Protein AF-0000000083550129 (afdb_homodimer)

Secondary structure (DSSP, 8-state):
-TTEEEEEEEEPPPB--TTB--SSS--PBPP--HHHHHHHHHHH-S-EEEE-SSHHHHHHHHHHSTT--PEE-GGGPPP--GGGTT-BGGGS----S--HHHHHH---TTS--HHHHHHHHHHHHHTPPSEEEEEEE-HHHHHHHHHHHHT-HHHHTTB---TT-EEEEEEETTEEEEEEEEE---/-TTEEEEEEEEPPPB--TTB--SSS--PBPP--HHHHHHHHHHH-S-EEEE-SSHHHHHHHHHHSTT--PEE-GGGPPP--GGGTT-BGGGS----S--HHHHHH---TTS--HHHHHHHHHHHHHTPPSEEEEEEE-HHHHHHHHHHHHT-HHHHTTB---TT-EEEEEEETTEEEEEEEEE---

Nearest PDB structures (foldseek):
  2enu-assembly2_B  TM=8.218E-01  e=4.827E-14  Thermus thermophilus HB8
  2p78-assembly2_B  TM=8.272E-01  e=8.662E-14  Thermus thermophilus HB8
  2enw-assembly2_B  TM=8.216E-01  e=8.662E-14  Thermus thermophilus HB8
  2p9z-assembly2_B  TM=8.255E-01  e=1.770E-13  Thermus thermophilus HB8
  2eoa-assembly1_B  TM=8.217E-01  e=4.689E-13  Thermus thermophilus

Organism: NCBI:txid2306993

Sequence (372 aa):
MRDETRIWLIRHAPARHDGCLAGRRDVDAEPFGAPAARALRAAVGEARIWSSPARRCVQTAQAIWPGAEPVSDPRLWEQDFGAWEGLAFADLPDLGPLSTADLAAHAPQGGESFAAMCARVAVSLDDLSPGAHCLVVHAGTVRAALAAATGSVPGALAFQIAPLSLTRLTRTGAGWSIGFVNRSFAMRDETRIWLIRHAPARHDGCLAGRRDVDAEPFGAPAARALRAAVGEARIWSSPARRCVQTAQAIWPGAEPVSDPRLWEQDFGAWEGLAFADLPDLGPLSTADLAAHAPQGGES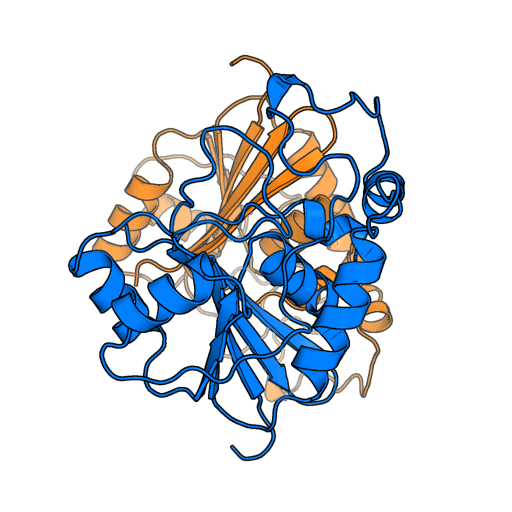FAAMCARVAVSLDDLSPGAHCLVVHAGTVRAALAAATGSVPGALAFQIAPLSLTRLTRTGAGWSIGFVNRSFA

pLDDT: mean 95.56, std 6.63, range [42.56, 98.94]

Foldseek 3Di:
DFAKEKEKEAEFADWPLVQADAQPPQTAHDDDDLQLLQVLCVVQDDAQEAEAPRRRLQVRVCSSPPPDDHHYDPLQGGWFQAPRGSPHPVPDDDPDDDDLVRQQQDHHVVTGGLVVSLVSLVVVVVPDGHDYYYYHGHLSSLLSVVCQQVVHSSVSVVDDADHSFMWMWMDDPRHIDTDDGRHGPD/DFAKEKEKEAEFADWPLVQADAQPPQTAHDDDDLQLLQVLCVVQDDAQEAEEPRRRLQVRVCSSPPPDDHHYDPLQGGWFQAPRGSPHPVPDDDPDDDDLVRQQQDHHVRTGGLVVSLVSLVVVVVPDGHDYYYYHGHLSSLLSVVCQQVVHSSVSVVDDADHSFMWMWMDDPRHIDTDDGRHGPD

Radius of gyration: 21.06 Å; Cα contacts (8 Å, |Δi|>4): 866; chains: 2; bounding box: 51×59×51 Å

InterPro domains:
  IPR013078 Histidine phosphatase superfamily, clade-1 [PF00300] (7-182)
  IPR013078 Histidine phosphatase superfamily, clade-1 [SM00855] (6-145)
  IPR013078 Histidine phosphatase superfamily, clade-1 [cd07067] (6-170)
  IPR029033 Histidine phosphatase superfamily [G3DSA:3.40.50.1240] (6-168)
  IPR029033 Histidine phosphatase superfamily [SSF53254] (6-170)
  IPR050275 Phosphoglycerate Mutase/Phosphatase [PTHR48100] (5-160)

Solvent-accessible surface area (backbone atoms only — not comparable to full-atom values): 18705 Å² total; per-residue (Å²): 131,85,71,36,30,36,37,38,36,28,23,23,38,55,60,61,45,85,67,24,41,61,40,68,61,75,39,48,38,46,88,75,59,66,67,48,24,52,49,52,40,63,72,66,57,83,50,52,48,33,19,15,67,42,47,18,16,44,52,37,46,33,65,43,36,71,88,56,78,57,48,69,37,78,53,37,44,39,52,38,39,34,72,50,49,65,34,40,64,89,68,52,81,82,82,64,95,57,55,52,59,54,52,24,63,44,50,45,63,87,33,44,17,53,50,54,42,27,53,45,33,47,52,54,61,67,66,56,63,61,40,48,34,32,36,23,27,31,53,59,40,52,29,27,53,46,12,65,36,31,72,27,65,39,23,24,72,25,53,48,60,50,62,57,11,39,28,34,39,37,30,58,83,94,44,38,33,37,54,31,35,36,44,67,77,119,128,85,70,35,28,36,39,38,37,28,21,24,38,55,61,61,46,86,68,23,41,60,40,68,62,76,40,47,39,45,89,76,59,65,67,48,25,53,50,51,42,62,70,67,57,84,49,51,47,32,19,15,66,43,47,17,16,44,51,37,45,33,65,43,37,71,88,56,77,58,47,68,38,79,54,38,46,39,51,39,38,34,72,50,50,65,35,39,64,89,67,52,81,80,82,66,93,56,53,52,58,54,52,25,62,44,48,43,63,88,34,42,18,54,49,54,42,28,53,44,34,48,52,55,61,68,67,56,63,61,40,47,34,31,36,23,28,31,54,60,40,51,28,26,53,46,12,66,34,31,72,27,64,38,22,23,71,25,53,49,59,50,63,58,10,40,26,32,37,37,28,58,81,94,45,38,32,35,53,30,35,36,46,68,77,121

Structure (mmCIF, N/CA/C/O backbone):
data_AF-0000000083550129-model_v1
#
loop_
_entity.id
_entity.type
_entity.pdbx_description
1 polymer 'Histidine phosphatase family protein'
#
loop_
_atom_site.group_PDB
_atom_site.id
_atom_site.type_symbol
_atom_site.label_atom_id
_atom_site.label_alt_id
_atom_site.label_comp_id
_atom_site.label_asym_id
_atom_site.label_entity_id
_atom_site.label_seq_id
_atom_site.pdbx_PDB_ins_code
_atom_site.Cartn_x
_atom_site.Cartn_y
_atom_site.Cartn_z
_atom_site.occupancy
_atom_site.B_iso_or_equiv
_atom_site.auth_seq_id
_atom_site.auth_comp_id
_atom_site.auth_asym_id
_atom_site.auth_atom_id
_atom_site.pdbx_PDB_model_num
ATOM 1 N N . MET A 1 1 ? -25.297 -4.711 2.822 1 42.84 1 MET A N 1
ATOM 2 C CA . MET A 1 1 ? -24.359 -3.752 2.227 1 42.84 1 MET A CA 1
ATOM 3 C C . MET A 1 1 ? -23.922 -4.219 0.845 1 42.84 1 MET A C 1
ATOM 5 O O . MET A 1 1 ? -22.875 -4.855 0.71 1 42.84 1 MET A O 1
ATOM 9 N N . ARG A 1 2 ? -24.828 -4.652 -0.098 1 56.03 2 ARG A N 1
ATOM 10 C CA . ARG A 1 2 ? -25.141 -5.676 -1.092 1 56.03 2 ARG A CA 1
ATOM 11 C C . ARG A 1 2 ? -24.188 -5.586 -2.283 1 56.03 2 ARG A C 1
ATOM 13 O O . ARG A 1 2 ? -23.922 -6.59 -2.947 1 56.03 2 ARG A O 1
ATOM 20 N N . ASP A 1 3 ? -23.359 -4.469 -2.656 1 84.44 3 ASP A N 1
ATOM 21 C CA . ASP A 1 3 ? -22.719 -4.273 -3.949 1 84.44 3 ASP A CA 1
ATOM 22 C C . ASP A 1 3 ? -21.203 -4.117 -3.787 1 84.44 3 ASP A C 1
ATOM 24 O O . ASP A 1 3 ? -20.5 -3.803 -4.75 1 84.44 3 ASP A O 1
ATOM 28 N N . GLU A 1 4 ? -20.625 -4.574 -2.578 1 94.94 4 GLU A N 1
ATOM 29 C CA . GLU A 1 4 ? -19.203 -4.402 -2.293 1 94.94 4 GLU A CA 1
ATOM 30 C C . GLU A 1 4 ? -18.438 -5.711 -2.48 1 94.94 4 GLU A C 1
ATOM 32 O O . GLU A 1 4 ? -18.953 -6.785 -2.145 1 94.94 4 GLU A O 1
ATOM 37 N N . THR A 1 5 ? -17.312 -5.637 -3.08 1 97.81 5 THR A N 1
ATOM 38 C CA . THR A 1 5 ? -16.391 -6.754 -3.178 1 97.81 5 THR A CA 1
ATOM 39 C C . THR A 1 5 ? -15.125 -6.484 -2.363 1 97.81 5 THR A C 1
ATOM 41 O O . THR A 1 5 ? -14.406 -5.516 -2.625 1 97.81 5 THR A O 1
ATOM 44 N N . ARG A 1 6 ? -14.906 -7.246 -1.326 1 98.31 6 ARG A N 1
ATOM 45 C CA . ARG A 1 6 ? -13.688 -7.156 -0.526 1 98.31 6 ARG A CA 1
ATOM 46 C C . ARG A 1 6 ? -12.758 -8.328 -0.824 1 98.31 6 ARG A C 1
ATOM 48 O O . ARG A 1 6 ? -13.172 -9.484 -0.797 1 98.31 6 ARG A O 1
ATOM 55 N N . ILE A 1 7 ? -11.508 -8 -1.095 1 98.81 7 ILE A N 1
ATOM 56 C CA . ILE A 1 7 ? -10.594 -9.094 -1.379 1 98.81 7 ILE A CA 1
ATOM 57 C C . ILE A 1 7 ? -9.359 -8.984 -0.479 1 98.81 7 ILE A C 1
ATOM 59 O O . ILE A 1 7 ? -8.914 -7.879 -0.167 1 98.81 7 ILE A O 1
ATOM 63 N N . TRP A 1 8 ? -8.906 -10.117 0.006 1 98.88 8 TRP A N 1
ATOM 64 C CA . TRP A 1 8 ? -7.586 -10.297 0.598 1 98.88 8 TRP A CA 1
ATOM 65 C C . TRP A 1 8 ? -6.668 -11.07 -0.345 1 98.88 8 TRP A C 1
ATOM 67 O O . TRP A 1 8 ? -7.094 -12.039 -0.979 1 98.88 8 TRP A O 1
ATOM 77 N N . LEU A 1 9 ? -5.516 -10.57 -0.517 1 98.94 9 LEU A N 1
ATOM 78 C CA . LEU A 1 9 ? -4.496 -11.258 -1.297 1 98.94 9 LEU A CA 1
ATOM 79 C C . LEU A 1 9 ? -3.34 -11.703 -0.407 1 98.94 9 LEU A C 1
ATOM 81 O O . LEU A 1 9 ? -2.748 -10.891 0.305 1 98.94 9 LEU A O 1
ATOM 85 N N . ILE A 1 10 ? -3.059 -12.977 -0.408 1 98.88 10 ILE A N 1
ATOM 86 C CA . ILE A 1 10 ? -1.928 -13.562 0.304 1 98.88 10 ILE A CA 1
ATOM 87 C C . ILE A 1 10 ? -0.877 -14.039 -0.697 1 98.88 10 ILE A C 1
ATOM 89 O O . ILE A 1 10 ? -1.169 -14.859 -1.566 1 98.88 10 ILE A O 1
ATOM 93 N N . ARG A 1 11 ? 0.298 -13.477 -0.604 1 98.94 11 ARG A N 1
ATOM 94 C CA . ARG A 1 11 ? 1.354 -14.148 -1.354 1 98.94 11 ARG A CA 1
ATOM 95 C C . ARG A 1 11 ? 1.657 -15.523 -0.761 1 98.94 11 ARG A C 1
ATOM 97 O O . ARG A 1 11 ? 1.719 -15.672 0.461 1 98.94 11 ARG A O 1
ATOM 104 N N . HIS A 1 12 ? 1.906 -16.391 -1.571 1 98.62 12 HIS A N 1
ATOM 105 C CA . HIS A 1 12 ? 2.197 -17.75 -1.131 1 98.62 12 HIS A CA 1
ATOM 106 C C . HIS A 1 12 ? 3.41 -17.797 -0.206 1 98.62 12 HIS A C 1
ATOM 108 O O . HIS A 1 12 ? 4.184 -16.828 -0.156 1 98.62 12 HIS A O 1
ATOM 114 N N . ALA A 1 13 ? 3.564 -18.922 0.487 1 98.38 13 ALA A N 1
ATOM 115 C CA . ALA A 1 13 ? 4.738 -19.188 1.317 1 98.38 13 ALA A CA 1
ATOM 116 C C . ALA A 1 13 ? 6.004 -19.25 0.472 1 98.38 13 ALA A C 1
ATOM 118 O O . ALA A 1 13 ? 5.938 -19.375 -0.753 1 98.38 13 ALA A O 1
ATOM 119 N N . PRO A 1 14 ? 7.176 -19.141 1.174 1 97.62 14 PRO A N 1
ATOM 120 C CA . PRO A 1 14 ? 8.406 -19.312 0.402 1 97.62 14 PRO A CA 1
ATOM 121 C C . PRO A 1 14 ? 8.391 -20.578 -0.452 1 97.62 14 PRO A C 1
ATOM 123 O O . PRO A 1 14 ? 7.898 -21.625 -0.011 1 97.62 14 PRO A O 1
ATOM 126 N N . ALA A 1 15 ? 8.859 -20.422 -1.631 1 97.19 15 ALA A N 1
ATOM 127 C CA . ALA A 1 15 ? 8.82 -21.531 -2.59 1 97.19 15 ALA A CA 1
ATOM 128 C C . ALA A 1 15 ? 10.148 -22.281 -2.605 1 97.19 15 ALA A C 1
ATOM 130 O O . ALA A 1 15 ? 11.211 -21.688 -2.377 1 97.19 15 ALA A O 1
ATOM 131 N N . ARG A 1 16 ? 10.094 -23.562 -2.887 1 96.38 16 ARG A N 1
ATOM 132 C CA . ARG A 1 16 ? 11.297 -24.375 -3.07 1 96.38 16 ARG A CA 1
ATOM 133 C C . ARG A 1 16 ? 11.844 -24.219 -4.488 1 96.38 16 ARG A C 1
ATOM 135 O O . ARG A 1 16 ? 11.891 -25.188 -5.242 1 96.38 16 ARG A O 1
ATOM 142 N N . HIS A 1 17 ? 12.344 -23.031 -4.789 1 93.31 17 HIS A N 1
ATOM 143 C CA . HIS A 1 17 ? 12.773 -22.75 -6.156 1 93.31 17 HIS A CA 1
ATOM 144 C C . HIS A 1 17 ? 14.281 -22.938 -6.312 1 93.31 17 HIS A C 1
ATOM 146 O O . HIS A 1 17 ? 14.812 -22.781 -7.414 1 93.31 17 HIS A O 1
ATOM 152 N N . ASP A 1 18 ? 14.984 -23.312 -5.254 1 92.25 18 ASP A N 1
ATOM 153 C CA . ASP A 1 18 ? 16.406 -23.656 -5.277 1 92.25 18 ASP A CA 1
ATOM 154 C C . ASP A 1 18 ? 17.234 -22.516 -5.863 1 92.25 18 ASP A C 1
ATOM 156 O O . ASP A 1 18 ? 18.109 -22.734 -6.695 1 92.25 18 ASP A O 1
ATOM 160 N N . GLY A 1 19 ? 16.812 -21.266 -5.574 1 92.31 19 GLY A N 1
ATOM 161 C CA . GLY A 1 19 ? 17.578 -20.094 -5.992 1 92.31 19 GLY A CA 1
ATOM 162 C C . GLY A 1 19 ? 17.328 -19.703 -7.441 1 92.31 19 GLY A C 1
ATOM 163 O O . GLY A 1 19 ? 18.062 -18.891 -8.008 1 92.31 19 GLY A O 1
ATOM 164 N N . CYS A 1 20 ? 16.312 -20.266 -8.016 1 94.62 20 CYS A N 1
ATOM 165 C CA . CYS A 1 20 ? 16 -20.016 -9.422 1 94.62 20 CYS A CA 1
ATOM 166 C C . CYS A 1 20 ? 14.68 -19.266 -9.562 1 94.62 20 CYS A C 1
ATOM 168 O O . CYS A 1 20 ? 13.797 -19.391 -8.719 1 94.62 20 CYS A O 1
ATOM 170 N N . LEU A 1 21 ? 14.633 -18.5 -10.641 1 94.69 21 LEU A N 1
ATOM 171 C CA . LEU A 1 21 ? 13.383 -17.812 -10.945 1 94.69 21 LEU A CA 1
ATOM 172 C C . LEU A 1 21 ? 12.266 -18.797 -11.25 1 94.69 21 LEU A C 1
ATOM 174 O O . LEU A 1 21 ? 12.469 -19.75 -12.016 1 94.69 21 LEU A O 1
ATOM 178 N N . ALA A 1 22 ? 11.172 -18.609 -10.57 1 94.62 22 ALA A N 1
ATOM 179 C CA . ALA A 1 22 ? 10.023 -19.484 -10.781 1 94.62 22 ALA A CA 1
ATOM 180 C C . ALA A 1 22 ? 8.734 -18.688 -10.93 1 94.62 22 ALA A C 1
ATOM 182 O O . ALA A 1 22 ? 8.117 -18.297 -9.93 1 94.62 22 ALA A O 1
ATOM 183 N N . GLY A 1 23 ? 8.359 -18.391 -12.117 1 95.62 23 GLY A N 1
ATOM 184 C CA . GLY A 1 23 ? 7.047 -17.844 -12.422 1 95.62 23 GLY A CA 1
ATOM 185 C C . GLY A 1 23 ? 6.016 -18.922 -12.719 1 95.62 23 GLY A C 1
ATOM 186 O O . GLY A 1 23 ? 5.168 -19.219 -11.875 1 95.62 23 GLY A O 1
ATOM 187 N N . ARG A 1 24 ? 6.359 -19.719 -13.711 1 95.75 24 ARG A N 1
ATOM 188 C CA . ARG A 1 24 ? 5.434 -20.766 -14.148 1 95.75 24 ARG A CA 1
ATOM 189 C C . ARG A 1 24 ? 5.945 -22.156 -13.75 1 95.75 24 ARG A C 1
ATOM 191 O O . ARG A 1 24 ? 5.188 -23.125 -13.766 1 95.75 24 ARG A O 1
ATOM 198 N N . ARG A 1 25 ? 7.246 -22.219 -13.453 1 95.06 25 ARG A N 1
ATOM 199 C CA . ARG A 1 25 ? 7.727 -23.469 -12.898 1 95.06 25 ARG A CA 1
ATOM 200 C C . ARG A 1 25 ? 6.953 -23.844 -11.633 1 95.06 25 ARG A C 1
ATOM 202 O O . ARG A 1 25 ? 6.895 -23.062 -10.688 1 95.06 25 ARG A O 1
ATOM 209 N N . ASP A 1 26 ? 6.441 -25 -11.648 1 97.12 26 ASP A N 1
ATOM 210 C CA . ASP A 1 26 ? 5.508 -25.391 -10.594 1 97.12 26 ASP A CA 1
ATOM 211 C C . ASP A 1 26 ? 6.238 -26.062 -9.43 1 97.12 26 ASP A C 1
ATOM 213 O O . ASP A 1 26 ? 6.324 -27.281 -9.367 1 97.12 26 ASP A O 1
ATOM 217 N N . VAL A 1 27 ? 6.695 -25.344 -8.508 1 97.5 27 VAL A N 1
ATOM 218 C CA . VAL A 1 27 ? 7.5 -25.812 -7.379 1 97.5 27 VAL A CA 1
ATOM 219 C C . VAL A 1 27 ? 6.652 -25.812 -6.105 1 97.5 27 VAL A C 1
ATOM 221 O O . VAL A 1 27 ? 5.633 -25.125 -6.035 1 97.5 27 VAL A O 1
ATOM 224 N N . ASP A 1 28 ? 7.113 -26.469 -5.098 1 98.06 28 ASP A N 1
ATOM 225 C CA . ASP A 1 28 ? 6.395 -26.594 -3.836 1 98.06 28 ASP A CA 1
ATOM 226 C C . ASP A 1 28 ? 6.625 -25.375 -2.945 1 98.06 28 ASP A C 1
ATOM 228 O O . ASP A 1 28 ? 7.648 -24.703 -3.062 1 98.06 28 ASP A O 1
ATOM 232 N N . ALA A 1 29 ? 5.641 -25.141 -2.1 1 98 29 ALA A N 1
ATOM 233 C CA . ALA A 1 29 ? 5.832 -24.188 -1.01 1 98 29 ALA A CA 1
ATOM 234 C C . ALA A 1 29 ? 6.641 -24.812 0.126 1 98 29 ALA A C 1
ATOM 236 O O . ALA A 1 29 ? 6.531 -26 0.395 1 98 29 ALA A O 1
ATOM 237 N N . GLU A 1 30 ? 7.426 -23.984 0.767 1 97.56 30 GLU A N 1
ATOM 238 C CA . GLU A 1 30 ? 8.023 -24.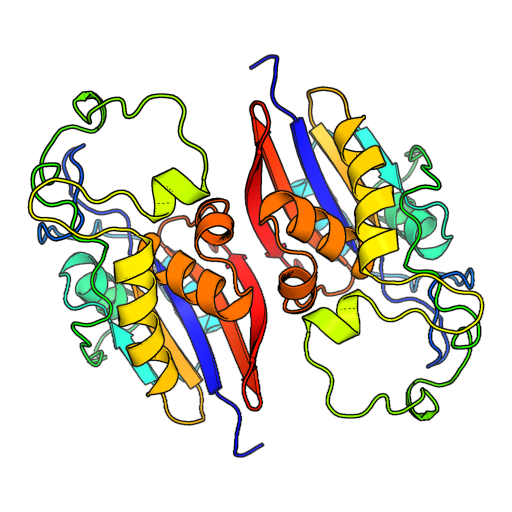391 2.033 1 97.56 30 GLU A CA 1
ATOM 239 C C . GLU A 1 30 ? 6.98 -24.453 3.145 1 97.56 30 GLU A C 1
ATOM 241 O O . GLU A 1 30 ? 6.086 -23.609 3.209 1 97.56 30 GLU A O 1
ATOM 246 N N . PRO A 1 31 ? 7.148 -25.5 3.967 1 95.88 31 PRO A N 1
ATOM 247 C CA . PRO A 1 31 ? 6.25 -25.484 5.125 1 95.88 31 PRO A CA 1
ATOM 248 C C . PRO A 1 31 ? 6.465 -24.266 6.02 1 95.88 31 PRO A C 1
ATOM 250 O O . PRO A 1 31 ? 7.555 -23.688 6.035 1 95.88 31 PRO A O 1
ATOM 253 N N . PHE A 1 32 ? 5.375 -23.859 6.66 1 94.94 32 PHE A N 1
ATOM 254 C CA . PHE A 1 32 ? 5.465 -22.766 7.613 1 94.94 32 PHE A CA 1
ATOM 255 C C . PHE A 1 32 ? 4.617 -23.047 8.852 1 94.94 32 PHE A C 1
ATOM 257 O O . PHE A 1 32 ? 3.807 -23.984 8.852 1 94.94 32 PHE A O 1
ATOM 264 N N . GLY A 1 33 ? 4.871 -22.328 9.867 1 90.06 33 GLY A N 1
ATOM 265 C CA . GLY A 1 33 ? 4.352 -22.641 11.188 1 90.06 33 GLY A CA 1
ATOM 266 C C . GLY A 1 33 ? 2.865 -22.375 11.32 1 90.06 33 GLY A C 1
ATOM 267 O O . GLY A 1 33 ? 2.324 -21.484 10.664 1 90.06 33 GLY A O 1
ATOM 268 N N . ALA A 1 34 ? 2.281 -23.078 12.242 1 93.19 34 ALA A N 1
ATOM 269 C CA . ALA A 1 34 ? 0.854 -22.984 12.539 1 93.19 34 ALA A CA 1
ATOM 270 C C . ALA A 1 34 ? 0.476 -21.578 13 1 93.19 34 ALA A C 1
ATOM 272 O O . ALA A 1 34 ? -0.595 -21.078 12.656 1 93.19 34 ALA A O 1
ATOM 273 N N . PRO A 1 35 ? 1.366 -20.969 13.688 1 94.94 35 PRO A N 1
ATOM 274 C CA . PRO A 1 35 ? 0.991 -19.625 14.141 1 94.94 35 PRO A CA 1
ATOM 275 C C . PRO A 1 35 ? 0.739 -18.656 12.984 1 94.94 35 PRO A C 1
ATOM 277 O O . PRO A 1 35 ? -0.223 -17.891 13.016 1 94.94 35 PRO A O 1
ATOM 280 N N . ALA A 1 36 ? 1.543 -18.703 11.984 1 96.06 36 ALA A N 1
ATOM 281 C CA . ALA A 1 36 ? 1.352 -17.844 10.82 1 96.06 36 ALA A CA 1
ATOM 282 C C . ALA A 1 36 ? 0.042 -18.156 10.109 1 96.06 36 ALA A C 1
ATOM 284 O O . ALA A 1 36 ? -0.704 -17.266 9.727 1 96.06 36 ALA A O 1
ATOM 285 N N . ALA A 1 37 ? -0.229 -19.406 9.984 1 97 37 ALA A N 1
ATOM 286 C CA . ALA A 1 37 ? -1.462 -19.844 9.336 1 97 37 ALA A CA 1
ATOM 287 C C . ALA A 1 37 ? -2.688 -19.359 10.109 1 97 37 ALA A C 1
ATOM 289 O O . ALA A 1 37 ? -3.637 -18.844 9.516 1 97 37 ALA A O 1
ATOM 290 N N . ARG A 1 38 ? -2.658 -19.531 11.391 1 97.06 38 ARG A N 1
ATOM 291 C CA . ARG A 1 38 ? -3.779 -19.125 12.234 1 97.06 38 ARG A CA 1
ATOM 292 C C . ARG A 1 38 ? -3.996 -17.609 12.172 1 97.06 38 ARG A C 1
ATOM 294 O O . ARG A 1 38 ? -5.137 -17.156 12.133 1 97.06 38 ARG A O 1
ATOM 301 N N . ALA A 1 39 ? -2.912 -16.891 12.211 1 97.12 39 ALA A N 1
ATOM 302 C CA . ALA A 1 39 ? -3.002 -15.43 12.156 1 97.12 39 ALA A CA 1
ATOM 303 C C . ALA A 1 39 ? -3.627 -14.961 10.844 1 97.12 39 ALA A C 1
ATOM 305 O O . ALA A 1 39 ? -4.48 -14.07 10.836 1 97.12 39 ALA A O 1
ATOM 306 N N . LEU A 1 40 ? -3.199 -15.539 9.766 1 98 40 LEU A N 1
ATOM 307 C CA . LEU A 1 40 ? -3.734 -15.18 8.453 1 98 40 LEU A CA 1
ATOM 308 C C . LEU A 1 40 ? -5.215 -15.531 8.359 1 98 40 LEU A C 1
ATOM 310 O O . LEU A 1 40 ? -6.016 -14.727 7.875 1 98 40 LEU A O 1
ATOM 314 N N . ARG A 1 41 ? -5.531 -16.672 8.766 1 97.12 41 ARG A N 1
ATOM 315 C CA . ARG A 1 41 ? -6.926 -17.109 8.75 1 97.12 41 ARG A CA 1
ATOM 316 C C . ARG A 1 41 ? -7.801 -16.156 9.555 1 97.12 41 ARG A C 1
ATOM 318 O O . ARG A 1 41 ? -8.891 -15.773 9.117 1 97.12 41 ARG A O 1
ATOM 325 N N . ALA A 1 42 ? -7.336 -15.805 10.719 1 97.19 42 ALA A N 1
ATOM 326 C CA . ALA A 1 42 ? -8.086 -14.914 11.602 1 97.19 42 ALA A CA 1
ATOM 327 C C . ALA A 1 42 ? -8.242 -13.531 10.969 1 97.19 42 ALA A C 1
ATOM 329 O O . ALA A 1 42 ? -9.289 -12.891 11.109 1 97.19 42 ALA A O 1
ATOM 330 N N . ALA A 1 43 ? -7.242 -13.094 10.32 1 97.25 43 ALA A N 1
ATOM 331 C CA . ALA A 1 43 ? -7.258 -11.766 9.711 1 97.25 43 ALA A CA 1
ATOM 332 C C . ALA A 1 43 ? -8.25 -11.703 8.555 1 97.25 43 ALA A C 1
ATOM 334 O O . ALA A 1 43 ? -8.867 -10.664 8.312 1 97.25 43 ALA A O 1
ATOM 335 N N . VAL A 1 44 ? -8.406 -12.703 7.82 1 97.5 44 VAL A N 1
ATOM 336 C CA . VAL A 1 44 ? -9.266 -12.75 6.645 1 97.5 44 VAL A CA 1
ATOM 337 C C . VAL A 1 44 ? -10.711 -13 7.07 1 97.5 44 VAL A C 1
ATOM 339 O O . VAL A 1 44 ? -11.641 -12.383 6.535 1 97.5 44 VAL A O 1
ATOM 342 N N . GLY A 1 45 ? -10.922 -13.875 8.055 1 95.5 45 GLY A N 1
ATOM 343 C CA . GLY A 1 45 ? -12.266 -14.266 8.453 1 95.5 45 GLY A CA 1
ATOM 344 C C . GLY A 1 45 ? -12.961 -15.148 7.438 1 95.5 45 GLY A C 1
ATOM 345 O O . GLY A 1 45 ? -12.336 -16.031 6.844 1 95.5 45 GLY A O 1
ATOM 346 N N . GLU A 1 46 ? -14.32 -15.055 7.215 1 95.44 46 GLU A N 1
ATOM 347 C CA . GLU A 1 46 ? -15.078 -15.859 6.262 1 95.44 46 GLU A CA 1
ATOM 348 C C . GLU A 1 46 ? -15.008 -15.266 4.859 1 95.44 46 GLU A C 1
ATOM 350 O O . GLU A 1 46 ? -15.477 -14.148 4.625 1 95.44 46 GLU A O 1
ATOM 355 N N . ALA A 1 47 ? -14.422 -16.016 3.951 1 97.69 47 ALA A N 1
ATOM 356 C CA . ALA A 1 47 ? -14.281 -15.586 2.562 1 97.69 47 ALA A CA 1
ATOM 357 C C . ALA A 1 47 ? -14.234 -16.781 1.62 1 97.69 47 ALA A C 1
ATOM 359 O O . ALA A 1 47 ? -13.883 -17.891 2.031 1 97.69 47 ALA A O 1
ATOM 360 N N . ARG A 1 48 ? -14.742 -16.562 0.421 1 97.75 48 ARG A N 1
ATOM 361 C CA . ARG A 1 48 ? -14.477 -17.562 -0.609 1 97.75 48 ARG A CA 1
ATOM 362 C C . ARG A 1 48 ? -12.992 -17.609 -0.955 1 97.75 48 ARG A C 1
ATOM 364 O O . ARG A 1 48 ? -12.375 -16.578 -1.223 1 97.75 48 ARG A O 1
ATOM 371 N N . ILE A 1 49 ? -12.438 -18.781 -0.937 1 98.56 49 ILE A N 1
ATOM 372 C CA . ILE A 1 49 ? -10.992 -18.922 -1.1 1 98.56 49 ILE A CA 1
ATOM 373 C C . ILE A 1 49 ? -10.672 -19.266 -2.551 1 98.56 49 ILE A C 1
ATOM 375 O O . ILE A 1 49 ? -11.203 -20.25 -3.098 1 98.56 49 ILE A O 1
ATOM 379 N N . TRP A 1 50 ? -9.828 -18.422 -3.154 1 98.81 50 TRP A N 1
ATOM 380 C CA . TRP A 1 50 ? -9.273 -18.625 -4.488 1 98.81 50 TRP A CA 1
ATOM 381 C C . TRP A 1 50 ? -7.777 -18.891 -4.422 1 98.81 50 TRP A C 1
ATOM 383 O O . TRP A 1 50 ? -7.117 -18.547 -3.439 1 98.81 50 TRP A O 1
ATOM 393 N N . SER A 1 51 ? -7.305 -19.531 -5.484 1 98.62 51 SER A N 1
ATOM 394 C CA . SER A 1 51 ? -5.863 -19.75 -5.547 1 98.62 51 SER A CA 1
ATOM 395 C C . SER A 1 51 ? -5.363 -19.734 -6.988 1 98.62 51 SER A C 1
ATOM 397 O O . SER A 1 51 ? -6.082 -20.141 -7.906 1 98.62 51 SER A O 1
ATOM 399 N N . SER A 1 52 ? -4.16 -19.156 -7.145 1 98.62 52 SER A N 1
ATOM 400 C CA . SER A 1 52 ? -3.402 -19.547 -8.328 1 98.62 52 SER A CA 1
ATOM 401 C C . SER A 1 52 ? -3.303 -21.062 -8.438 1 98.62 52 SER A C 1
ATOM 403 O O . SER A 1 52 ? -3.225 -21.766 -7.43 1 98.62 52 SER A O 1
ATOM 405 N N . PRO A 1 53 ? -3.26 -21.594 -9.664 1 98 53 PRO A N 1
ATOM 406 C CA . PRO A 1 53 ? -3.111 -23.047 -9.82 1 98 53 PRO A CA 1
ATOM 407 C C . PRO A 1 53 ? -1.746 -23.562 -9.359 1 98 53 PRO A C 1
ATOM 409 O O . PRO A 1 53 ? -1.554 -24.766 -9.203 1 98 53 PRO A O 1
ATOM 412 N N . ALA A 1 54 ? -0.786 -22.719 -9.203 1 98.25 54 ALA A N 1
ATOM 413 C CA . ALA A 1 54 ? 0.556 -23.141 -8.805 1 98.25 54 ALA A CA 1
ATOM 414 C C . ALA A 1 54 ? 0.517 -23.953 -7.516 1 98.25 54 ALA A C 1
ATOM 416 O O . ALA A 1 54 ? -0.19 -23.594 -6.57 1 98.25 54 ALA A O 1
ATOM 417 N N . ARG A 1 55 ? 1.312 -24.953 -7.434 1 97.75 55 ARG A N 1
ATOM 418 C CA . ARG A 1 55 ? 1.361 -25.844 -6.27 1 97.75 55 ARG A CA 1
ATOM 419 C C . ARG A 1 55 ? 1.676 -25.062 -5 1 97.75 55 ARG A C 1
ATOM 421 O O . ARG A 1 55 ? 1.096 -25.312 -3.945 1 97.75 55 ARG A O 1
ATOM 428 N N . ARG A 1 56 ? 2.584 -24.172 -5.094 1 98.19 56 ARG A N 1
ATOM 429 C CA . ARG A 1 56 ? 2.984 -23.391 -3.926 1 98.19 56 ARG A CA 1
ATOM 430 C C . ARG A 1 56 ? 1.812 -22.594 -3.377 1 98.19 56 ARG A C 1
ATOM 432 O O . ARG A 1 56 ? 1.701 -22.391 -2.164 1 98.19 56 ARG A O 1
ATOM 439 N N . CYS A 1 57 ? 0.919 -22.109 -4.246 1 98.44 57 CYS A N 1
ATOM 440 C CA . CYS A 1 57 ? -0.254 -21.375 -3.803 1 98.44 57 CYS A CA 1
ATOM 441 C C . CYS A 1 57 ? -1.304 -22.312 -3.215 1 98.44 57 CYS A C 1
ATOM 443 O O . CYS A 1 57 ? -1.874 -22.016 -2.16 1 98.44 57 CYS A O 1
ATOM 445 N N . VAL A 1 58 ? -1.525 -23.438 -3.861 1 97.69 58 VAL A N 1
ATOM 446 C CA . VAL A 1 58 ? -2.508 -24.406 -3.391 1 97.69 58 VAL A CA 1
ATOM 447 C C . VAL A 1 58 ? -2.086 -24.953 -2.029 1 97.69 58 VAL A C 1
ATOM 449 O O . VAL A 1 58 ? -2.893 -25.016 -1.099 1 97.69 58 VAL A O 1
ATOM 452 N N . GLN A 1 59 ? -0.843 -25.312 -1.9 1 97.38 59 GLN A N 1
ATOM 453 C CA . GLN A 1 59 ? -0.309 -25.828 -0.643 1 97.38 59 GLN A CA 1
ATOM 454 C C . GLN A 1 59 ? -0.426 -24.797 0.468 1 97.38 59 GLN A C 1
ATOM 456 O O . GLN A 1 59 ? -0.75 -25.125 1.608 1 97.38 59 GLN A O 1
ATOM 461 N N . THR A 1 60 ? -0.161 -23.547 0.138 1 98.31 60 THR A N 1
ATOM 462 C CA . THR A 1 60 ? -0.291 -22.469 1.11 1 98.31 60 THR A CA 1
ATOM 463 C C . THR A 1 60 ? -1.737 -22.328 1.574 1 98.31 60 THR A C 1
ATOM 465 O O . THR A 1 60 ? -2.004 -22.219 2.773 1 98.31 60 THR A O 1
ATOM 468 N N . ALA A 1 61 ? -2.643 -22.328 0.635 1 98.19 61 ALA A N 1
ATOM 469 C CA . ALA A 1 61 ? -4.062 -22.219 0.965 1 98.19 61 ALA A CA 1
ATOM 470 C C . ALA A 1 61 ? -4.508 -23.359 1.882 1 98.19 61 ALA A C 1
ATOM 472 O O . ALA A 1 61 ? -5.211 -23.125 2.869 1 98.19 61 ALA A O 1
ATOM 473 N N . GLN A 1 62 ? -4.062 -24.5 1.583 1 96.56 62 GLN A N 1
ATOM 474 C CA . GLN A 1 62 ? -4.461 -25.688 2.35 1 96.56 62 GLN A CA 1
ATOM 475 C C . GLN A 1 62 ? -3.881 -25.641 3.76 1 96.56 62 GLN A C 1
ATOM 477 O O . GLN A 1 62 ? -4.516 -26.094 4.711 1 96.56 62 GLN A O 1
ATOM 482 N N . ALA A 1 63 ? -2.66 -25.109 3.844 1 97.19 63 ALA A N 1
ATOM 483 C CA . ALA A 1 63 ? -2.045 -24.953 5.16 1 97.19 63 ALA A CA 1
ATOM 484 C C . ALA A 1 63 ? -2.803 -23.938 6.012 1 97.19 63 ALA A C 1
ATOM 486 O O . ALA A 1 63 ? -2.918 -24.109 7.227 1 97.19 63 ALA A O 1
ATOM 487 N N . ILE A 1 64 ? -3.32 -22.875 5.43 1 97.94 64 ILE A N 1
ATOM 488 C CA . ILE A 1 64 ? -4.039 -21.828 6.148 1 97.94 64 ILE A CA 1
ATOM 489 C C . ILE A 1 64 ? -5.457 -22.312 6.465 1 97.94 64 ILE A C 1
ATOM 491 O O . ILE A 1 64 ? -5.969 -22.062 7.559 1 97.94 64 ILE A O 1
ATOM 495 N N . TRP A 1 65 ? -6.066 -22.953 5.52 1 97.38 65 TRP A N 1
ATOM 496 C CA . TRP A 1 65 ? -7.422 -23.469 5.672 1 97.38 65 TRP A CA 1
ATOM 497 C C . TRP A 1 65 ? -7.461 -24.969 5.445 1 97.38 65 TRP A C 1
ATOM 499 O O . TRP A 1 65 ? -7.93 -25.438 4.406 1 97.38 65 TRP A O 1
ATOM 509 N N . PRO A 1 66 ? -7.141 -25.641 6.492 1 94.12 66 PRO A N 1
ATOM 510 C CA . PRO A 1 66 ? -7.16 -27.094 6.32 1 94.12 66 PRO A CA 1
ATOM 511 C C . PRO A 1 66 ? -8.531 -27.625 5.91 1 94.12 66 PRO A C 1
ATOM 513 O O . PRO A 1 66 ? -9.547 -27.219 6.484 1 94.12 66 PRO A O 1
ATOM 516 N N . GLY A 1 67 ? -8.555 -28.391 4.902 1 89.5 67 GLY A N 1
ATOM 517 C CA . GLY A 1 67 ? -9.789 -29.016 4.453 1 89.5 67 GLY A CA 1
ATOM 518 C C . GLY A 1 67 ? -10.516 -28.188 3.4 1 89.5 67 GLY A C 1
ATOM 519 O O . GLY A 1 67 ? -11.461 -28.688 2.773 1 89.5 67 GLY A O 1
ATOM 520 N N . ALA A 1 68 ? -10.109 -26.938 3.312 1 88.19 68 ALA A N 1
ATOM 521 C CA . ALA A 1 68 ? -10.734 -26.109 2.289 1 88.19 68 ALA A CA 1
ATOM 522 C C . ALA A 1 68 ? -10.25 -26.5 0.895 1 88.19 68 ALA A C 1
ATOM 524 O O . ALA A 1 68 ? -9.148 -27.047 0.742 1 88.19 68 ALA A O 1
ATOM 525 N N . GLU A 1 69 ? -11.117 -26.344 -0.093 1 92.75 69 GLU A N 1
ATOM 526 C CA . GLU A 1 69 ? -10.781 -26.516 -1.503 1 92.75 69 GLU A CA 1
ATOM 527 C C . GLU A 1 69 ? -10.828 -25.172 -2.248 1 92.75 69 GLU A C 1
ATOM 529 O O . GLU A 1 69 ? -11.883 -24.781 -2.738 1 92.75 69 GLU A O 1
ATOM 534 N N . PRO A 1 70 ? -9.742 -24.578 -2.33 1 96.75 70 PRO A N 1
ATOM 535 C CA . PRO A 1 70 ? -9.734 -23.297 -3.037 1 96.75 70 PRO A CA 1
ATOM 536 C C . PRO A 1 70 ? -10.18 -23.406 -4.492 1 96.75 70 PRO A C 1
ATOM 538 O O . PRO A 1 70 ? -9.906 -24.438 -5.137 1 96.75 70 PRO A O 1
ATOM 541 N N . VAL A 1 71 ? -10.898 -22.469 -4.984 1 97.88 71 VAL A N 1
ATOM 542 C CA . VAL A 1 71 ? -11.242 -22.406 -6.402 1 97.88 71 VAL A CA 1
ATOM 543 C C . VAL A 1 71 ? -10.031 -21.938 -7.207 1 97.88 71 VAL A C 1
ATOM 545 O O . VAL A 1 71 ? -9.516 -20.844 -6.98 1 97.88 71 VAL A O 1
ATOM 548 N N . SER A 1 72 ? -9.625 -22.781 -8.086 1 97.94 72 SER A N 1
ATOM 549 C CA . SER A 1 72 ? -8.461 -22.438 -8.898 1 97.94 72 SER A CA 1
ATOM 550 C C . SER A 1 72 ? -8.844 -21.531 -10.062 1 97.94 72 SER A C 1
ATOM 552 O O . SER A 1 72 ? -9.836 -21.797 -10.758 1 97.94 72 SER A O 1
ATOM 554 N N . ASP A 1 73 ? -8.102 -20.469 -10.305 1 98.44 73 ASP A N 1
ATOM 555 C CA . ASP A 1 73 ? -8.281 -19.562 -11.438 1 98.44 73 ASP A CA 1
ATOM 556 C C . ASP A 1 73 ? -6.984 -19.406 -12.219 1 98.44 73 ASP A C 1
ATOM 558 O O . ASP A 1 73 ? -6.035 -18.781 -11.734 1 98.44 73 ASP A O 1
ATOM 562 N N . PRO A 1 74 ? -6.887 -19.922 -13.438 1 98.31 74 PRO A N 1
ATOM 563 C CA . PRO A 1 74 ? -5.648 -19.875 -14.219 1 98.31 74 PRO A CA 1
ATOM 564 C C . PRO A 1 74 ? -5.184 -18.453 -14.508 1 98.31 74 PRO A C 1
ATOM 566 O O . PRO A 1 74 ? -4.012 -18.234 -14.812 1 98.31 74 PRO A O 1
ATOM 569 N N . ARG A 1 75 ? -6.02 -17.484 -14.414 1 98.62 75 ARG A N 1
ATOM 570 C CA . ARG A 1 75 ? -5.664 -16.094 -14.664 1 98.62 75 ARG A CA 1
ATOM 571 C C . ARG A 1 75 ? -4.816 -15.531 -13.531 1 98.62 75 ARG A C 1
ATOM 573 O O . ARG A 1 75 ? -4.215 -14.461 -13.672 1 98.62 75 ARG A O 1
ATOM 580 N N . LEU A 1 76 ? -4.684 -16.266 -12.422 1 98.69 76 LEU A N 1
ATOM 581 C CA . LEU A 1 76 ? -3.982 -15.781 -11.234 1 98.69 76 LEU A CA 1
ATOM 582 C C . LEU A 1 76 ? -2.559 -16.328 -11.188 1 98.69 76 LEU A C 1
ATOM 584 O O . LEU A 1 76 ? -1.838 -16.109 -10.211 1 98.69 76 LEU A O 1
ATOM 588 N N . TRP A 1 77 ? -2.121 -16.969 -12.227 1 98.25 77 TRP A N 1
ATOM 589 C CA . TRP A 1 77 ? -0.747 -17.453 -12.281 1 98.25 77 TRP A CA 1
ATOM 590 C C . TRP A 1 77 ? 0.244 -16.297 -12.18 1 98.25 77 TRP A C 1
ATOM 592 O O . TRP A 1 77 ? -0.073 -15.172 -12.555 1 98.25 77 TRP A O 1
ATOM 602 N N . GLU A 1 78 ? 1.392 -16.594 -11.711 1 98.5 78 GLU A N 1
ATOM 603 C CA . GLU A 1 78 ? 2.482 -15.617 -11.742 1 98.5 78 GLU A CA 1
ATOM 604 C C . GLU A 1 78 ? 2.881 -15.281 -13.18 1 98.5 78 GLU A C 1
ATOM 606 O O . GLU A 1 78 ? 2.514 -15.992 -14.117 1 98.5 78 GLU A O 1
ATOM 611 N N . GLN A 1 79 ? 3.59 -14.164 -13.289 1 98.38 79 GLN A N 1
ATOM 612 C CA . GLN A 1 79 ? 4.121 -13.75 -14.586 1 98.38 79 GLN A CA 1
ATOM 613 C C . GLN A 1 79 ? 4.879 -14.891 -15.258 1 98.38 79 GLN A C 1
ATOM 615 O O . GLN A 1 79 ? 5.621 -15.625 -14.602 1 98.38 79 GLN A O 1
ATOM 620 N N . ASP A 1 80 ? 4.59 -15.102 -16.562 1 98.12 80 ASP A N 1
ATOM 621 C CA . ASP A 1 80 ? 5.371 -16.031 -17.359 1 98.12 80 ASP A CA 1
ATOM 622 C C . ASP A 1 80 ? 6.703 -15.422 -17.781 1 98.12 80 ASP A C 1
ATOM 624 O O . ASP A 1 80 ? 6.746 -14.547 -18.656 1 98.12 80 ASP A O 1
ATOM 628 N N . PHE A 1 81 ? 7.789 -15.93 -17.234 1 97.38 81 PHE A N 1
ATOM 629 C CA . PHE A 1 81 ? 9.086 -15.312 -17.469 1 97.38 81 PHE A CA 1
ATOM 630 C C . PHE A 1 81 ? 9.789 -15.969 -18.656 1 97.38 81 PHE A C 1
ATOM 632 O O . PHE A 1 81 ? 10.961 -15.695 -18.922 1 97.38 81 PHE A O 1
ATOM 639 N N . GLY A 1 82 ? 9.109 -16.906 -19.25 1 97.06 82 GLY A N 1
ATOM 640 C CA . GLY A 1 82 ? 9.609 -17.5 -20.484 1 97.06 82 GLY A CA 1
ATOM 641 C C . GLY A 1 82 ? 11 -18.078 -20.344 1 97.06 82 GLY A C 1
ATOM 642 O O . GLY A 1 82 ? 11.25 -18.891 -19.438 1 97.06 82 GLY A O 1
ATOM 643 N N . ALA A 1 83 ? 11.93 -17.578 -21.156 1 96 83 ALA A N 1
ATOM 644 C CA . ALA A 1 83 ? 13.281 -18.109 -21.234 1 96 83 ALA A CA 1
ATOM 645 C C . ALA A 1 83 ? 14.031 -17.891 -19.922 1 96 83 ALA A C 1
ATOM 647 O O . ALA A 1 83 ? 15.086 -18.5 -19.688 1 96 83 ALA A O 1
ATOM 648 N N . TRP A 1 84 ? 13.531 -17.016 -19.047 1 95.62 84 TRP A N 1
ATOM 649 C CA . TRP A 1 84 ? 14.211 -16.734 -17.797 1 95.62 84 TRP A CA 1
ATOM 650 C C . TRP A 1 84 ? 13.867 -17.797 -16.75 1 95.62 84 TRP A C 1
ATOM 652 O O . TRP A 1 84 ? 14.539 -17.891 -15.711 1 95.62 84 TRP A O 1
ATOM 662 N N . GLU A 1 85 ? 12.805 -18.547 -16.984 1 95 85 GLU A N 1
ATOM 663 C CA . GLU A 1 85 ? 12.383 -19.547 -16.016 1 95 85 GLU A CA 1
ATOM 664 C C . GLU A 1 85 ? 13.508 -20.547 -15.727 1 95 85 GLU A C 1
ATOM 666 O O . GLU A 1 85 ? 14.141 -21.062 -16.641 1 95 85 GLU A O 1
ATOM 671 N N . GLY A 1 86 ? 13.75 -20.734 -14.398 1 94.38 86 GLY A N 1
ATOM 672 C CA . GLY A 1 86 ? 14.711 -21.75 -14.023 1 94.38 86 GLY A CA 1
ATOM 673 C C . GLY A 1 86 ? 16.141 -21.234 -13.977 1 94.38 86 GLY A C 1
ATOM 674 O O . GLY A 1 86 ? 17.047 -21.938 -13.516 1 94.38 86 GLY A O 1
ATOM 675 N N . LEU A 1 87 ? 16.297 -20.016 -14.453 1 94 87 LEU A N 1
ATOM 676 C CA . LEU A 1 87 ? 17.625 -19.422 -14.32 1 94 87 LEU A CA 1
ATOM 677 C C . LEU A 1 87 ? 17.906 -19.016 -12.883 1 94 87 LEU A C 1
ATOM 679 O O . LEU A 1 87 ? 17 -18.516 -12.195 1 94 87 LEU A O 1
ATOM 683 N N . ALA A 1 88 ? 19.125 -19.203 -12.5 1 94.5 88 ALA A N 1
ATOM 684 C CA . ALA A 1 88 ? 19.547 -18.641 -11.219 1 94.5 88 ALA A CA 1
ATOM 685 C C . ALA A 1 88 ? 19.422 -17.125 -11.211 1 94.5 88 ALA A C 1
ATOM 687 O O . ALA A 1 88 ? 19.672 -16.469 -12.219 1 94.5 88 ALA A O 1
ATOM 688 N N . PHE A 1 89 ? 19.031 -16.594 -10.078 1 90.06 89 PHE A N 1
ATOM 689 C CA . PHE A 1 89 ? 18.844 -15.156 -9.969 1 90.06 89 PHE A CA 1
ATOM 690 C C . PHE A 1 89 ? 20.078 -14.414 -10.438 1 90.06 89 PHE A C 1
ATOM 692 O O . PHE A 1 89 ? 19.984 -13.375 -11.102 1 90.06 89 PHE A O 1
ATOM 699 N N . ALA A 1 90 ? 21.188 -14.883 -10.148 1 90 90 ALA A N 1
ATOM 700 C CA . ALA A 1 90 ? 22.469 -14.266 -10.508 1 90 90 ALA A CA 1
ATOM 701 C C . ALA A 1 90 ? 22.688 -14.297 -12.016 1 90 90 ALA A C 1
ATOM 703 O O . ALA A 1 90 ? 23.484 -13.516 -12.555 1 90 90 ALA A O 1
ATOM 704 N N . ASP A 1 91 ? 21.969 -15.18 -12.734 1 90.75 91 ASP A N 1
ATOM 705 C CA . ASP A 1 91 ? 22.188 -15.383 -14.164 1 90.75 91 ASP A CA 1
ATOM 706 C C . ASP A 1 91 ? 21.125 -14.648 -14.984 1 90.75 91 ASP A C 1
ATOM 708 O O . ASP A 1 91 ? 21.156 -14.688 -16.219 1 90.75 91 ASP A O 1
ATOM 712 N N . LEU A 1 92 ? 20.203 -14.039 -14.289 1 89.69 92 LEU A N 1
ATOM 713 C CA . LEU A 1 92 ? 19.188 -13.289 -15.016 1 89.69 92 LEU A CA 1
ATOM 714 C C . LEU A 1 92 ? 19.812 -12.156 -15.82 1 89.69 92 LEU A C 1
ATOM 716 O O . LEU A 1 92 ? 20.766 -11.523 -15.375 1 89.69 92 LEU A O 1
ATOM 720 N N . PRO A 1 93 ? 19.312 -11.969 -17.016 1 87.38 93 PRO A N 1
ATOM 721 C CA . PRO A 1 93 ? 19.891 -10.898 -17.828 1 87.38 93 PRO A CA 1
ATOM 722 C C . PRO A 1 93 ? 19.828 -9.531 -17.156 1 87.38 93 PRO A C 1
ATOM 724 O O . PRO A 1 93 ? 18.859 -9.234 -16.453 1 87.38 93 PRO A O 1
ATOM 727 N N . ASP A 1 94 ? 20.875 -8.805 -17.281 1 84.94 94 ASP A N 1
ATOM 728 C CA . ASP A 1 94 ? 20.875 -7.402 -16.875 1 84.94 94 ASP A CA 1
ATOM 729 C C . ASP A 1 94 ? 20.188 -6.527 -17.922 1 84.94 94 ASP A C 1
ATOM 731 O O . ASP A 1 94 ? 20.734 -6.305 -19 1 84.94 94 ASP A O 1
ATOM 735 N N . LEU A 1 95 ? 19.031 -6.09 -17.641 1 83.62 95 LEU A N 1
ATOM 736 C CA . LEU A 1 95 ? 18.25 -5.328 -18.609 1 83.62 95 LEU A CA 1
ATOM 737 C C . LEU A 1 95 ? 18.734 -3.883 -18.672 1 83.62 95 LEU A C 1
ATOM 739 O O . LEU A 1 95 ? 18.312 -3.127 -19.547 1 83.62 95 LEU A O 1
ATOM 743 N N . GLY A 1 96 ? 19.781 -3.582 -17.859 1 77.25 96 GLY A N 1
ATOM 744 C CA . GLY A 1 96 ? 20.234 -2.201 -17.781 1 77.25 96 GLY A CA 1
ATOM 745 C C . GLY A 1 96 ? 19.234 -1.278 -17.109 1 77.25 96 GLY A C 1
ATOM 746 O O . GLY A 1 96 ? 18.266 -1.741 -16.5 1 77.25 96 GLY A O 1
ATOM 747 N N . PRO A 1 97 ? 19.594 -0.037 -17.156 1 79.31 97 PRO A N 1
ATOM 748 C CA . PRO A 1 97 ? 18.688 0.931 -16.547 1 79.31 97 PRO A CA 1
ATOM 749 C C . PRO A 1 97 ? 17.391 1.109 -17.359 1 79.31 97 PRO A C 1
ATOM 751 O O . PRO A 1 97 ? 17.438 1.541 -18.516 1 79.31 97 PRO A O 1
ATOM 754 N N . LEU A 1 98 ? 16.391 0.57 -17.031 1 86.19 98 LEU A N 1
ATOM 755 C CA . LEU A 1 98 ? 15.07 0.751 -17.609 1 86.19 98 LEU A CA 1
ATOM 756 C C . LEU A 1 98 ? 14.18 1.594 -16.703 1 86.19 98 LEU A C 1
ATOM 758 O O . LEU A 1 98 ? 14.25 1.477 -15.477 1 86.19 98 LEU A O 1
ATOM 762 N N . SER A 1 99 ? 13.469 2.418 -17.438 1 90.44 99 SER A N 1
ATOM 763 C CA . SER A 1 99 ? 12.414 3.047 -16.656 1 90.44 99 SER A CA 1
ATOM 764 C C . SER A 1 99 ? 11.422 2.012 -16.141 1 90.44 99 SER A C 1
ATOM 766 O O . SER A 1 99 ? 11.344 0.898 -16.656 1 90.44 99 SER A O 1
ATOM 768 N N . THR A 1 100 ? 10.742 2.355 -15.188 1 91.69 100 THR A N 1
ATOM 769 C CA . THR A 1 100 ? 9.719 1.458 -14.656 1 91.69 100 THR A CA 1
ATOM 770 C C . THR A 1 100 ? 8.672 1.135 -15.727 1 91.69 100 THR A C 1
ATOM 772 O O . THR A 1 100 ? 8.156 0.016 -15.773 1 91.69 100 THR A O 1
ATOM 775 N N . ALA A 1 101 ? 8.375 2.09 -16.516 1 95.25 101 ALA A N 1
ATOM 776 C CA . ALA A 1 101 ? 7.438 1.88 -17.625 1 95.25 101 ALA A CA 1
ATOM 777 C C . ALA A 1 101 ? 7.98 0.861 -18.609 1 95.25 101 ALA A C 1
ATOM 779 O O . ALA A 1 101 ? 7.262 -0.049 -19.031 1 95.25 101 ALA A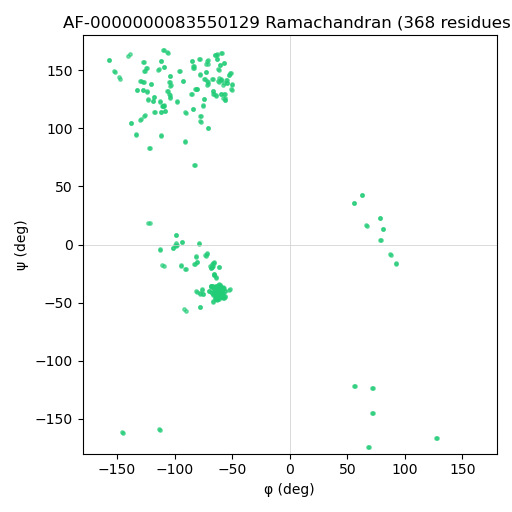 O 1
ATOM 780 N N . ASP A 1 102 ? 9.227 1.007 -18.938 1 96.06 102 ASP A N 1
ATOM 781 C CA . ASP A 1 102 ? 9.859 0.073 -19.859 1 96.06 102 ASP A CA 1
ATOM 782 C C . ASP A 1 102 ? 9.945 -1.327 -19.266 1 96.06 102 ASP A C 1
ATOM 784 O O . ASP A 1 102 ? 9.742 -2.322 -19.969 1 96.06 102 ASP A O 1
ATOM 788 N N . LEU A 1 103 ? 10.211 -1.316 -18.016 1 95.38 103 LEU A N 1
ATOM 789 C CA . LEU A 1 103 ? 10.297 -2.6 -17.328 1 95.38 103 LEU A CA 1
ATOM 790 C C . LEU A 1 103 ? 8.945 -3.309 -17.344 1 95.38 103 LEU A C 1
ATOM 792 O O . LEU A 1 103 ? 8.875 -4.512 -17.594 1 95.38 103 LEU A O 1
ATOM 796 N N . ALA A 1 104 ? 7.859 -2.592 -17.109 1 97.5 104 ALA A N 1
ATOM 797 C CA . ALA A 1 104 ? 6.512 -3.156 -17.062 1 97.5 104 ALA A CA 1
ATOM 798 C C . ALA A 1 104 ? 6.094 -3.682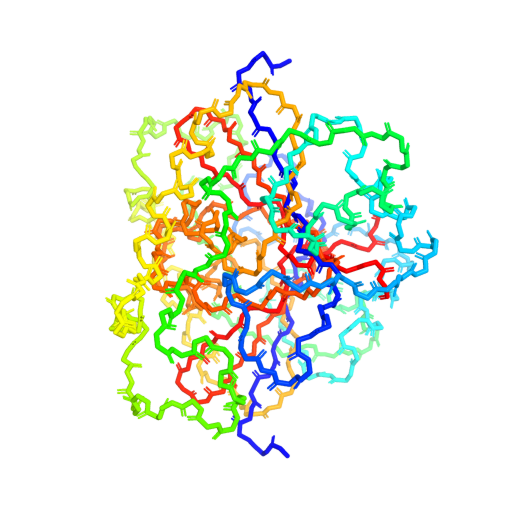 -18.438 1 97.5 104 ALA A C 1
ATOM 800 O O . ALA A 1 104 ? 5.309 -4.629 -18.531 1 97.5 104 ALA A O 1
ATOM 801 N N . ALA A 1 105 ? 6.668 -3.143 -19.438 1 97.31 105 ALA A N 1
ATOM 802 C CA . ALA A 1 105 ? 6.277 -3.484 -20.812 1 97.31 105 ALA A CA 1
ATOM 803 C C . ALA A 1 105 ? 7.164 -4.594 -21.375 1 97.31 105 ALA A C 1
ATOM 805 O O . ALA A 1 105 ? 6.828 -5.211 -22.375 1 97.31 105 ALA A O 1
ATOM 806 N N . HIS A 1 106 ? 8.312 -4.793 -20.734 1 96.38 106 HIS A N 1
ATOM 807 C CA . HIS A 1 106 ? 9.266 -5.777 -21.234 1 96.38 106 HIS A CA 1
ATOM 808 C C . HIS A 1 106 ? 8.766 -7.199 -21 1 96.38 106 HIS A C 1
ATOM 810 O O . HIS A 1 106 ? 8.234 -7.512 -19.938 1 96.38 106 HIS A O 1
ATOM 816 N N . ALA A 1 107 ? 8.938 -8.031 -22.016 1 96.94 107 ALA A N 1
ATOM 817 C CA . ALA A 1 107 ? 8.609 -9.453 -21.891 1 96.94 107 ALA A CA 1
ATOM 818 C C . ALA A 1 107 ? 9.828 -10.32 -22.203 1 96.94 107 ALA A C 1
ATOM 820 O O . ALA A 1 107 ? 10.477 -10.156 -23.234 1 96.94 107 ALA A O 1
ATOM 821 N N . PRO A 1 108 ? 10.203 -11.195 -21.312 1 95.88 108 PRO A N 1
ATOM 822 C CA . PRO A 1 108 ? 11.211 -12.18 -21.688 1 95.88 108 PRO A CA 1
ATOM 823 C C . PRO A 1 108 ? 10.797 -13.016 -22.906 1 95.88 108 PRO A C 1
ATOM 825 O O . PRO A 1 108 ? 9.602 -13.148 -23.188 1 95.88 108 PRO A O 1
ATOM 828 N N . GLN A 1 109 ? 11.781 -13.562 -23.609 1 96.38 109 GLN A N 1
ATOM 829 C CA . GLN A 1 109 ? 11.469 -14.406 -24.75 1 96.38 109 GLN A CA 1
ATOM 830 C C . GLN A 1 109 ? 10.555 -15.562 -24.359 1 96.38 109 GLN A C 1
ATOM 832 O O . GLN A 1 109 ? 10.875 -16.328 -23.438 1 96.38 109 GLN A O 1
ATOM 837 N N . GLY A 1 110 ? 9.406 -15.641 -25.062 1 97.75 110 GLY A N 1
ATOM 838 C CA . GLY A 1 110 ? 8.477 -16.734 -24.812 1 97.75 110 GLY A CA 1
ATOM 839 C C . GLY A 1 110 ? 7.629 -16.516 -23.562 1 97.75 110 GLY A C 1
ATOM 840 O O . GLY A 1 110 ? 6.895 -17.406 -23.141 1 97.75 110 GLY A O 1
ATOM 841 N N . GLY A 1 111 ? 7.762 -15.359 -22.891 1 97.88 111 GLY A N 1
ATOM 842 C CA . GLY A 1 111 ? 7.016 -15.031 -21.688 1 97.88 111 GLY A CA 1
ATOM 843 C C . GLY A 1 111 ? 6.027 -13.898 -21.891 1 97.88 111 GLY A C 1
ATOM 844 O O . GLY A 1 111 ? 5.535 -13.68 -22.984 1 97.88 111 GLY A O 1
ATOM 845 N N . GLU A 1 112 ? 5.613 -13.273 -20.891 1 98.06 112 GLU A N 1
ATOM 846 C CA . GLU A 1 112 ? 4.715 -12.125 -20.953 1 98.06 112 GLU A CA 1
ATOM 847 C C . GLU A 1 112 ? 5.297 -10.938 -20.188 1 98.06 112 GLU A C 1
ATOM 849 O O . GLU A 1 112 ? 6.211 -11.109 -19.375 1 98.06 112 GLU A O 1
ATOM 854 N N . SER A 1 113 ? 4.883 -9.789 -20.5 1 98.38 113 SER A N 1
ATOM 855 C CA . SER A 1 113 ? 5.25 -8.594 -19.75 1 98.38 113 SER A CA 1
ATOM 856 C C . SER A 1 113 ? 4.438 -8.469 -18.453 1 98.38 113 SER A C 1
ATOM 858 O O . SER A 1 113 ? 3.398 -9.125 -18.312 1 98.38 113 SER A O 1
ATOM 860 N N . PHE A 1 114 ? 4.965 -7.707 -17.562 1 98.44 114 PHE A N 1
ATOM 861 C CA . PHE A 1 114 ? 4.172 -7.406 -16.375 1 98.44 114 PHE A CA 1
ATOM 862 C C . PHE A 1 114 ? 2.85 -6.75 -16.766 1 98.44 114 PHE A C 1
ATOM 864 O O . PHE A 1 114 ? 1.811 -7.039 -16.172 1 98.44 114 PHE A O 1
ATOM 871 N N . ALA A 1 115 ? 2.828 -5.887 -17.75 1 98.88 115 ALA A N 1
ATOM 872 C CA . ALA A 1 115 ? 1.612 -5.234 -18.219 1 98.88 115 ALA A CA 1
ATOM 873 C C . ALA A 1 115 ? 0.587 -6.262 -18.703 1 98.88 115 ALA A C 1
ATOM 875 O O . ALA A 1 115 ? -0.604 -6.141 -18.406 1 98.88 115 ALA A O 1
ATOM 876 N N . ALA A 1 116 ? 1.059 -7.266 -19.391 1 98.75 116 ALA A N 1
ATOM 877 C CA . ALA A 1 116 ? 0.166 -8.32 -19.859 1 98.75 116 ALA A CA 1
ATOM 878 C C . ALA A 1 116 ? -0.399 -9.125 -18.688 1 98.75 116 ALA A C 1
ATOM 880 O O . ALA A 1 116 ? -1.58 -9.477 -18.672 1 98.75 116 ALA A O 1
ATOM 881 N N . MET A 1 117 ? 0.433 -9.438 -17.734 1 98.62 117 MET A N 1
ATOM 882 C CA . MET A 1 117 ? -0.037 -10.117 -16.531 1 98.62 117 MET A CA 1
ATOM 883 C C . MET A 1 117 ? -1.11 -9.289 -15.82 1 98.62 117 MET A C 1
ATOM 885 O O . MET A 1 117 ? -2.131 -9.828 -15.398 1 98.62 117 MET A O 1
ATOM 889 N N . CYS A 1 118 ? -0.852 -7.953 -15.68 1 98.81 118 CYS A N 1
ATOM 890 C CA . CYS A 1 118 ? -1.826 -7.074 -15.047 1 98.81 118 CYS A CA 1
ATOM 891 C C . CYS A 1 118 ? -3.172 -7.148 -15.75 1 98.81 118 CYS A C 1
ATOM 893 O O . CYS A 1 118 ? -4.219 -7.199 -15.102 1 98.81 118 CYS A O 1
ATOM 895 N N . ALA A 1 119 ? -3.139 -7.207 -17.031 1 98.62 119 ALA A N 1
ATOM 896 C CA . ALA A 1 119 ? -4.371 -7.246 -17.812 1 98.62 119 ALA A CA 1
ATOM 897 C C . ALA A 1 119 ? -5.152 -8.531 -17.547 1 98.62 119 ALA A C 1
ATOM 899 O O . ALA A 1 119 ? -6.371 -8.492 -17.359 1 98.62 119 ALA A O 1
ATOM 900 N N . ARG A 1 120 ? -4.48 -9.641 -17.547 1 98.12 120 ARG A N 1
ATOM 901 C CA . ARG A 1 120 ? -5.203 -10.891 -17.328 1 98.12 120 ARG A CA 1
ATOM 902 C C . ARG A 1 120 ? -5.703 -11 -15.891 1 98.12 120 ARG A C 1
ATOM 904 O O . ARG A 1 120 ? -6.805 -11.5 -15.648 1 98.12 120 ARG A O 1
ATOM 911 N N . VAL A 1 121 ? -4.906 -10.586 -14.922 1 98.75 121 VAL A N 1
ATOM 912 C CA . VAL A 1 121 ? -5.324 -10.625 -13.523 1 98.75 121 VAL A CA 1
ATOM 913 C C . VAL A 1 121 ? -6.523 -9.703 -13.312 1 98.75 121 VAL A C 1
ATOM 915 O O . VAL A 1 121 ? -7.434 -10.023 -12.555 1 98.75 121 VAL A O 1
ATOM 918 N N . ALA A 1 122 ? -6.508 -8.539 -13.977 1 98.19 122 ALA A N 1
ATOM 919 C CA . ALA A 1 122 ? -7.605 -7.59 -13.852 1 98.19 122 ALA A CA 1
ATOM 920 C C . ALA A 1 122 ? -8.93 -8.227 -14.25 1 98.19 122 ALA A C 1
ATOM 922 O O . ALA A 1 122 ? -9.969 -7.953 -13.641 1 98.19 122 ALA A O 1
ATOM 923 N N . VAL A 1 123 ? -8.922 -9.086 -15.242 1 98.25 123 VAL A N 1
ATOM 924 C CA . VAL A 1 123 ? -10.133 -9.773 -15.688 1 98.25 123 VAL A CA 1
ATOM 925 C C . VAL A 1 123 ? -10.641 -10.688 -14.578 1 98.25 123 VAL A C 1
ATOM 927 O O . VAL A 1 123 ? -11.844 -10.719 -14.297 1 98.25 123 VAL A O 1
ATOM 930 N N . SER A 1 124 ? -9.742 -11.398 -13.953 1 98.38 124 SER A N 1
ATOM 931 C CA . SER A 1 124 ? -10.109 -12.266 -12.836 1 98.38 124 SER A CA 1
ATOM 932 C C . SER A 1 124 ? -10.75 -11.477 -11.703 1 98.38 124 SER A C 1
ATOM 934 O O . SER A 1 124 ? -11.789 -11.875 -11.172 1 98.38 124 SER A O 1
ATOM 936 N N . LEU A 1 125 ? -10.195 -10.359 -11.344 1 98 125 LEU A N 1
ATOM 937 C CA . LEU A 1 125 ? -10.695 -9.523 -10.258 1 98 125 LEU A CA 1
ATOM 938 C C . LEU A 1 125 ? -12.07 -8.953 -10.602 1 98 125 LEU A C 1
ATOM 940 O O . LEU A 1 125 ? -12.945 -8.867 -9.742 1 98 125 LEU A O 1
ATOM 944 N N . ASP A 1 126 ? -12.219 -8.547 -11.844 1 96.19 126 ASP A N 1
ATOM 945 C CA . ASP A 1 126 ? -13.477 -7.957 -12.297 1 96.19 126 ASP A CA 1
ATOM 946 C C . ASP A 1 126 ? -14.617 -8.977 -12.227 1 96.19 126 ASP A C 1
ATOM 948 O O . ASP A 1 126 ? -15.773 -8.602 -12.016 1 96.19 126 ASP A O 1
ATOM 952 N N . ASP A 1 127 ? -14.289 -10.227 -12.359 1 97 127 ASP A N 1
ATOM 953 C CA . ASP A 1 127 ? -15.289 -11.289 -12.414 1 97 127 ASP A CA 1
ATOM 954 C C . ASP A 1 127 ? -15.758 -11.688 -11.016 1 97 127 ASP A C 1
ATOM 956 O O . ASP A 1 127 ? -16.734 -12.43 -10.867 1 97 127 ASP A O 1
ATOM 960 N N . LEU A 1 128 ? -15.086 -11.195 -9.961 1 97.12 128 LEU A N 1
ATOM 961 C CA . LEU A 1 128 ? -15.484 -11.562 -8.602 1 97.12 128 LEU A CA 1
ATOM 962 C C . LEU A 1 128 ? -16.859 -10.984 -8.266 1 97.12 128 LEU A C 1
ATOM 964 O O . LEU A 1 128 ? -17.125 -9.812 -8.531 1 97.12 128 LEU A O 1
ATOM 968 N N . SER A 1 129 ? -17.703 -11.781 -7.738 1 96.25 129 SER A N 1
ATOM 969 C CA . SER A 1 129 ? -19.016 -11.344 -7.273 1 96.25 129 SER A CA 1
ATOM 970 C C . SER A 1 129 ? -18.906 -10.5 -6.004 1 96.25 129 SER A C 1
ATOM 972 O O . SER A 1 129 ? -17.875 -10.539 -5.32 1 96.25 129 SER A O 1
ATOM 974 N N . PRO A 1 130 ? -19.953 -9.664 -5.73 1 96.62 130 PRO A N 1
ATOM 975 C CA . PRO A 1 130 ? -19.938 -9 -4.426 1 96.62 130 PRO A CA 1
ATOM 976 C C . PRO A 1 130 ? -19.766 -9.969 -3.264 1 96.62 130 PRO A C 1
ATOM 978 O O . PRO A 1 130 ? -20.281 -11.102 -3.322 1 96.62 130 PRO A O 1
ATOM 981 N N . GLY A 1 131 ? -19.094 -9.508 -2.26 1 97.5 131 GLY A N 1
ATOM 982 C CA . GLY A 1 131 ? -18.797 -10.359 -1.116 1 97.5 131 GLY A CA 1
ATOM 983 C C . GLY A 1 131 ? -17.328 -10.391 -0.752 1 97.5 131 GLY A C 1
ATOM 984 O O . GLY A 1 131 ? -16.547 -9.539 -1.199 1 97.5 131 GLY A O 1
ATOM 985 N N . ALA A 1 132 ? -16.953 -11.383 0.114 1 98.19 132 ALA A N 1
ATOM 986 C CA . ALA A 1 132 ? -15.594 -11.5 0.621 1 98.19 132 ALA A CA 1
ATOM 987 C C . ALA A 1 132 ? -14.844 -12.633 -0.074 1 98.19 132 ALA A C 1
ATOM 989 O O . ALA A 1 132 ? -15.344 -13.758 -0.156 1 98.19 132 ALA A O 1
ATOM 990 N N . HIS A 1 133 ? -13.672 -12.305 -0.619 1 98.69 133 HIS A N 1
ATOM 991 C CA . HIS A 1 133 ? -12.82 -13.273 -1.303 1 98.69 133 HIS A CA 1
ATOM 992 C C . HIS A 1 133 ? -11.391 -13.211 -0.786 1 98.69 133 HIS A C 1
ATOM 994 O O . HIS A 1 133 ? -10.883 -12.133 -0.48 1 98.69 133 HIS A O 1
ATOM 1000 N N . CYS A 1 134 ? -10.781 -14.344 -0.652 1 98.81 134 CYS A N 1
ATOM 1001 C CA . CYS A 1 134 ? -9.344 -14.406 -0.384 1 98.81 134 CYS A CA 1
ATOM 1002 C C . CYS A 1 134 ? -8.617 -15.141 -1.501 1 98.81 134 CYS A C 1
ATOM 1004 O O . CYS A 1 134 ? -8.992 -16.25 -1.867 1 98.81 134 CYS A O 1
ATOM 1006 N N . LEU A 1 135 ? -7.664 -14.453 -2.055 1 98.94 135 LEU A N 1
ATOM 1007 C CA . LEU A 1 135 ? -6.875 -15.031 -3.135 1 98.94 135 LEU A CA 1
ATOM 1008 C C . LEU A 1 135 ? -5.457 -15.344 -2.666 1 98.94 135 LEU A C 1
ATOM 1010 O O . LEU A 1 135 ? -4.742 -14.453 -2.207 1 98.94 135 LEU A O 1
ATOM 1014 N N . VAL A 1 136 ? -5.027 -16.609 -2.709 1 98.88 136 VAL A N 1
ATOM 1015 C CA . VAL A 1 136 ? -3.641 -17 -2.463 1 98.88 136 VAL A CA 1
ATOM 1016 C C . VAL A 1 136 ? -2.865 -17 -3.777 1 98.88 136 VAL A C 1
ATOM 1018 O O . VAL A 1 136 ? -3.115 -17.844 -4.648 1 98.88 136 VAL A O 1
ATOM 1021 N N . VAL A 1 137 ? -1.961 -16.109 -3.836 1 98.94 137 VAL A N 1
ATOM 1022 C CA . VAL A 1 137 ? -1.415 -15.773 -5.148 1 98.94 137 VAL A CA 1
ATOM 1023 C C . VAL A 1 137 ? 0.069 -15.438 -5.023 1 98.94 137 VAL A C 1
ATOM 1025 O O . VAL A 1 137 ? 0.75 -15.938 -4.121 1 98.94 137 VAL A O 1
ATOM 1028 N N . HIS A 1 138 ? 0.636 -14.75 -6.047 1 98.88 138 HIS A N 1
ATOM 1029 C CA . HIS A 1 138 ? 2.059 -14.453 -6.16 1 98.88 138 HIS A CA 1
ATOM 1030 C C . HIS A 1 138 ? 2.33 -12.961 -5.941 1 98.88 138 HIS A C 1
ATOM 1032 O O . HIS A 1 138 ? 1.396 -12.164 -5.832 1 98.88 138 HIS A O 1
ATOM 1038 N N . ALA A 1 139 ? 3.596 -12.609 -5.77 1 98.69 139 ALA A N 1
ATOM 1039 C CA . ALA A 1 139 ? 3.965 -11.203 -5.633 1 98.69 139 ALA A CA 1
ATOM 1040 C C . ALA A 1 139 ? 3.48 -10.391 -6.832 1 98.69 139 ALA A C 1
ATOM 1042 O O . ALA A 1 139 ? 2.93 -9.297 -6.668 1 98.69 139 ALA A O 1
ATOM 1043 N N . GLY A 1 140 ? 3.709 -10.969 -8 1 98.69 140 GLY A N 1
ATOM 1044 C CA . GLY A 1 140 ? 3.273 -10.273 -9.203 1 98.69 140 GLY A CA 1
ATOM 1045 C C . GLY A 1 140 ? 1.771 -10.086 -9.273 1 98.69 140 GLY A C 1
ATOM 1046 O O . GLY A 1 140 ? 1.29 -9.055 -9.75 1 98.69 140 GLY A O 1
ATOM 1047 N N . THR A 1 141 ? 1.02 -11.062 -8.805 1 98.88 141 THR A N 1
ATOM 1048 C CA . THR A 1 141 ? -0.437 -10.984 -8.812 1 98.88 141 THR A C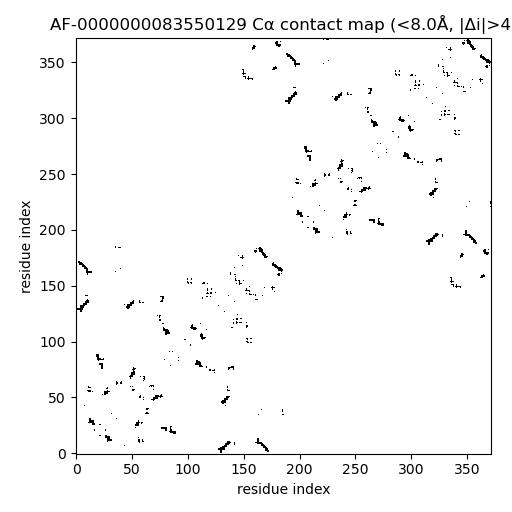A 1
ATOM 1049 C C . THR A 1 141 ? -0.928 -9.906 -7.852 1 98.88 141 THR A C 1
ATOM 1051 O O . THR A 1 141 ? -1.864 -9.164 -8.164 1 98.88 141 THR A O 1
ATOM 1054 N N . VAL A 1 142 ? -0.307 -9.828 -6.68 1 98.94 142 VAL A N 1
ATOM 1055 C CA . VAL A 1 142 ? -0.66 -8.773 -5.73 1 98.94 142 VAL A CA 1
ATOM 1056 C C . VAL A 1 142 ? -0.373 -7.406 -6.344 1 98.94 142 VAL A C 1
ATOM 1058 O O . VAL A 1 142 ? -1.205 -6.5 -6.27 1 98.94 142 VAL A O 1
ATOM 1061 N N . ARG A 1 143 ? 0.775 -7.273 -6.992 1 98.94 143 ARG A N 1
ATOM 1062 C CA . ARG A 1 143 ? 1.127 -6.023 -7.656 1 98.94 143 ARG A CA 1
ATOM 1063 C C . ARG A 1 143 ? 0.138 -5.695 -8.766 1 98.94 143 ARG A C 1
ATOM 1065 O O . ARG A 1 143 ? -0.2 -4.527 -8.984 1 98.94 143 ARG A O 1
ATOM 1072 N N . ALA A 1 144 ? -0.323 -6.703 -9.469 1 98.94 144 ALA A N 1
ATOM 1073 C CA . ALA A 1 144 ? -1.318 -6.492 -10.516 1 98.94 144 ALA A CA 1
ATOM 1074 C C . ALA A 1 144 ? -2.617 -5.938 -9.938 1 98.94 144 ALA A C 1
ATOM 1076 O O . ALA A 1 144 ? -3.24 -5.055 -10.523 1 98.94 144 ALA A O 1
ATOM 1077 N N . ALA A 1 145 ? -3.031 -6.5 -8.82 1 98.88 145 ALA A N 1
ATOM 1078 C CA . ALA A 1 145 ? -4.223 -5.984 -8.148 1 98.88 145 ALA A CA 1
ATOM 1079 C C . ALA A 1 145 ? -4.031 -4.527 -7.73 1 98.88 145 ALA A C 1
ATOM 1081 O O . ALA A 1 145 ? -4.945 -3.713 -7.863 1 98.88 145 ALA A O 1
ATOM 1082 N N . LEU A 1 146 ? -2.863 -4.215 -7.258 1 98.94 146 LEU A N 1
ATOM 1083 C CA . LEU A 1 146 ? -2.557 -2.848 -6.855 1 98.94 146 LEU A CA 1
ATOM 1084 C C . LEU A 1 146 ? -2.518 -1.92 -8.062 1 98.94 146 LEU A C 1
ATOM 1086 O O . LEU A 1 146 ? -2.91 -0.754 -7.969 1 98.94 146 LEU A O 1
ATOM 1090 N N . ALA A 1 147 ? -2.023 -2.445 -9.195 1 98.81 147 ALA A N 1
ATOM 1091 C CA . ALA A 1 147 ? -2.074 -1.68 -10.438 1 98.81 147 ALA A CA 1
ATOM 1092 C C . ALA A 1 147 ? -3.512 -1.335 -10.812 1 98.81 147 ALA A C 1
ATOM 1094 O O . ALA A 1 147 ? -3.801 -0.209 -11.219 1 98.81 147 ALA A O 1
ATOM 1095 N N . ALA A 1 148 ? -4.363 -2.285 -10.656 1 97.94 148 ALA A N 1
ATOM 1096 C CA . ALA A 1 148 ? -5.773 -2.053 -10.945 1 97.94 148 ALA A CA 1
ATOM 1097 C C . ALA A 1 148 ? -6.348 -0.964 -10.039 1 97.94 148 ALA A C 1
ATOM 1099 O O . ALA A 1 148 ? -7.133 -0.126 -10.492 1 97.94 148 ALA A O 1
ATOM 1100 N N . ALA A 1 149 ? -5.953 -0.939 -8.812 1 98 149 ALA A N 1
ATOM 1101 C CA . ALA A 1 149 ? -6.492 -0.003 -7.832 1 98 149 ALA A CA 1
ATOM 1102 C C . ALA A 1 149 ? -5.914 1.396 -8.031 1 98 149 ALA A C 1
ATOM 1104 O O . ALA A 1 149 ? -6.621 2.395 -7.891 1 98 149 ALA A O 1
ATOM 1105 N N . THR A 1 150 ? -4.625 1.494 -8.359 1 98 150 THR A N 1
ATOM 1106 C CA . THR A 1 150 ? -3.955 2.787 -8.445 1 98 150 THR A CA 1
ATOM 1107 C C . THR A 1 150 ? -4.055 3.359 -9.859 1 98 150 THR A C 1
ATOM 1109 O O . THR A 1 150 ? -3.795 4.547 -10.07 1 98 150 THR A O 1
ATOM 1112 N N . GLY A 1 151 ? -4.297 2.477 -10.812 1 96.88 151 GLY A N 1
ATOM 1113 C CA . GLY A 1 151 ? -4.316 2.895 -12.203 1 96.88 151 GLY A CA 1
ATOM 1114 C C . GLY A 1 151 ? -2.934 3.072 -12.797 1 96.88 151 GLY A C 1
ATOM 1115 O O . GLY A 1 151 ? -2.75 3.848 -13.742 1 96.88 151 GLY A O 1
ATOM 1116 N N . SER A 1 152 ? -1.986 2.424 -12.211 1 98.06 152 SER A N 1
ATOM 1117 C CA . SER A 1 152 ? -0.611 2.564 -12.68 1 98.06 152 SER A CA 1
ATOM 1118 C C . SER A 1 152 ? 0.103 1.218 -12.703 1 98.06 152 SER A C 1
ATOM 1120 O O . SER A 1 152 ? 0.569 0.734 -11.672 1 98.06 152 SER A O 1
ATOM 1122 N N . VAL A 1 153 ? 0.275 0.673 -13.93 1 98.56 153 VAL A N 1
ATOM 1123 C CA . VAL A 1 153 ? 0.955 -0.604 -14.117 1 98.56 153 VAL A CA 1
ATOM 1124 C C . VAL A 1 153 ? 2.43 -0.462 -13.75 1 98.56 153 VAL A C 1
ATOM 1126 O O . VAL A 1 153 ? 2.941 -1.201 -12.906 1 98.56 153 VAL A O 1
ATOM 1129 N N . PRO A 1 154 ? 3.164 0.578 -14.266 1 98.06 154 PRO A N 1
ATOM 1130 C CA . PRO A 1 154 ? 4.562 0.713 -13.852 1 98.06 154 PRO A CA 1
ATOM 1131 C C . PRO A 1 154 ? 4.711 0.997 -12.359 1 98.06 154 PRO A C 1
ATOM 1133 O O . PRO A 1 154 ? 5.637 0.489 -11.719 1 98.06 154 PRO A O 1
ATOM 1136 N N . GLY A 1 155 ? 3.773 1.773 -11.766 1 98.06 155 GLY A N 1
ATOM 1137 C CA . GLY A 1 155 ? 3.844 2.15 -10.359 1 98.06 155 GLY A CA 1
ATOM 1138 C C . GLY A 1 155 ? 3.695 0.97 -9.414 1 98.06 155 GLY A C 1
ATOM 1139 O O . GLY A 1 155 ? 4.234 0.983 -8.305 1 98.06 155 GLY A O 1
ATOM 1140 N N . ALA A 1 156 ? 3.012 -0.057 -9.883 1 98.69 156 ALA A N 1
ATOM 1141 C CA . ALA A 1 156 ? 2.768 -1.231 -9.047 1 98.69 156 ALA A CA 1
ATOM 1142 C C . ALA A 1 156 ? 4.062 -1.993 -8.781 1 98.69 156 ALA A C 1
ATOM 1144 O O . ALA A 1 156 ? 4.164 -2.738 -7.801 1 98.69 156 ALA A O 1
ATOM 1145 N N . LEU A 1 157 ? 5.07 -1.795 -9.602 1 97.94 157 LEU A N 1
ATOM 1146 C CA . LEU A 1 157 ? 6.355 -2.465 -9.438 1 97.94 157 LEU A CA 1
ATOM 1147 C C . LEU A 1 157 ? 7.113 -1.907 -8.242 1 97.94 157 LEU A C 1
ATOM 1149 O O . LEU A 1 157 ? 8.094 -2.502 -7.785 1 97.94 157 LEU A O 1
ATOM 1153 N N . ALA A 1 158 ? 6.645 -0.832 -7.602 1 97.81 158 ALA A N 1
ATOM 1154 C CA . ALA A 1 158 ? 7.309 -0.205 -6.461 1 97.81 158 ALA A CA 1
ATOM 1155 C C . ALA A 1 158 ? 7.008 -0.962 -5.168 1 97.81 158 ALA A C 1
ATOM 1157 O O . ALA A 1 158 ? 7.68 -0.758 -4.152 1 97.81 158 ALA A O 1
ATOM 1158 N N . PHE A 1 159 ? 6.016 -1.822 -5.184 1 98.81 159 PHE A N 1
ATOM 1159 C CA . PHE A 1 159 ? 5.555 -2.453 -3.953 1 98.81 159 PHE A CA 1
ATOM 1160 C C . PHE A 1 159 ? 6.383 -3.691 -3.637 1 98.81 159 PHE A C 1
ATOM 1162 O O . PHE A 1 159 ? 6.582 -4.547 -4.5 1 98.81 159 PHE A O 1
ATOM 1169 N N . GLN A 1 160 ? 6.863 -3.754 -2.404 1 98.56 160 GLN A N 1
ATOM 1170 C CA . GLN A 1 160 ? 7.367 -5.004 -1.85 1 98.56 160 GLN A CA 1
ATOM 1171 C C . GLN A 1 160 ? 6.227 -5.895 -1.361 1 98.56 160 GLN A C 1
ATOM 1173 O O . GLN A 1 160 ? 5.262 -5.402 -0.774 1 98.56 160 GLN A O 1
ATOM 1178 N N . ILE A 1 161 ? 6.297 -7.141 -1.717 1 98.75 161 ILE A N 1
ATOM 1179 C CA . ILE A 1 161 ? 5.301 -8.117 -1.287 1 98.75 161 ILE A CA 1
ATOM 1180 C C . ILE A 1 161 ? 5.992 -9.344 -0.699 1 98.75 161 ILE A C 1
ATOM 1182 O O . ILE A 1 161 ? 6.562 -10.148 -1.433 1 98.75 161 ILE A O 1
ATOM 1186 N N . ALA A 1 162 ? 5.938 -9.508 0.569 1 98.56 162 ALA A N 1
ATOM 1187 C CA . ALA A 1 162 ? 6.641 -10.594 1.245 1 98.56 162 ALA A CA 1
ATOM 1188 C C . ALA A 1 162 ? 5.828 -11.883 1.199 1 98.56 162 ALA A C 1
ATOM 1190 O O . ALA A 1 162 ? 4.594 -11.852 1.134 1 98.56 162 ALA A O 1
ATOM 1191 N N . PRO A 1 163 ? 6.508 -13.07 1.222 1 98.31 163 PRO A N 1
ATOM 1192 C CA . PRO A 1 163 ? 5.742 -14.312 1.395 1 98.31 163 PRO A CA 1
ATOM 1193 C C . PRO A 1 163 ? 4.863 -14.289 2.645 1 98.31 163 PRO A C 1
ATOM 1195 O O . PRO A 1 163 ? 5.27 -13.75 3.678 1 98.31 163 PRO A O 1
ATOM 1198 N N . LEU A 1 164 ? 3.674 -14.789 2.543 1 98.56 164 LEU A N 1
ATOM 1199 C CA . LEU A 1 164 ? 2.707 -14.93 3.627 1 98.56 164 LEU A CA 1
ATOM 1200 C C . LEU A 1 164 ? 2.24 -13.562 4.121 1 98.56 164 LEU A C 1
ATOM 1202 O O . LEU A 1 164 ? 1.712 -13.445 5.227 1 98.56 164 LEU A O 1
ATOM 1206 N N . SER A 1 165 ? 2.471 -12.523 3.324 1 98.56 165 SER A N 1
ATOM 1207 C CA . SER A 1 165 ? 1.926 -11.211 3.656 1 98.56 165 SER A CA 1
ATOM 1208 C C . SER A 1 165 ? 0.495 -11.062 3.148 1 98.56 165 SER A C 1
ATOM 1210 O O . SER A 1 165 ? 0.061 -11.812 2.271 1 98.56 165 SER A O 1
ATOM 1212 N N . LEU A 1 166 ? -0.206 -10.156 3.754 1 98.81 166 LEU A N 1
ATOM 1213 C CA . LEU A 1 166 ? -1.619 -9.922 3.486 1 98.81 166 LEU A CA 1
ATOM 1214 C C . LEU A 1 166 ? -1.843 -8.508 2.957 1 98.81 166 LEU A C 1
ATOM 1216 O O . LEU A 1 166 ? -1.318 -7.543 3.516 1 98.81 166 LEU A O 1
ATOM 1220 N N . THR A 1 167 ? -2.508 -8.352 1.817 1 98.94 167 THR A N 1
ATOM 1221 C CA . THR A 1 167 ? -2.957 -7.094 1.229 1 98.94 167 THR A CA 1
ATOM 1222 C C . THR A 1 167 ? -4.473 -7.09 1.053 1 98.94 167 THR A C 1
ATOM 1224 O O . THR A 1 167 ? -5.055 -8.094 0.628 1 98.94 167 THR A O 1
ATOM 1227 N N . ARG A 1 168 ? -5.129 -5.98 1.359 1 98.88 168 ARG A N 1
ATOM 1228 C CA . ARG A 1 168 ? -6.586 -5.93 1.266 1 98.88 168 ARG A CA 1
ATOM 1229 C C . ARG A 1 168 ? -7.035 -4.797 0.347 1 98.88 168 ARG A C 1
ATOM 1231 O O . ARG A 1 168 ? -6.543 -3.67 0.457 1 98.88 168 ARG A O 1
ATOM 1238 N N . LEU A 1 169 ? -7.922 -5.086 -0.559 1 98.81 169 LEU A N 1
ATOM 1239 C CA . LEU A 1 169 ? -8.594 -4.113 -1.419 1 98.81 169 LEU A CA 1
ATOM 1240 C C . LEU A 1 169 ? -10.109 -4.234 -1.299 1 98.81 169 LEU A C 1
ATOM 1242 O O . LEU A 1 169 ? -10.625 -5.309 -0.991 1 98.81 169 LEU A O 1
ATOM 1246 N N . THR A 1 170 ? -10.812 -3.195 -1.507 1 98.38 170 THR A N 1
ATOM 1247 C CA . THR A 1 170 ? -12.273 -3.17 -1.522 1 98.38 170 THR A CA 1
ATOM 1248 C C . THR A 1 170 ? -12.789 -2.418 -2.746 1 98.38 170 THR A C 1
ATOM 1250 O O . THR A 1 170 ? -12.289 -1.343 -3.078 1 98.38 170 THR A O 1
ATOM 1253 N N . ARG A 1 171 ? -13.672 -2.951 -3.383 1 97.19 171 ARG A N 1
ATOM 1254 C CA . ARG A 1 171 ? -14.297 -2.328 -4.547 1 97.19 171 ARG A CA 1
ATOM 1255 C C . ARG A 1 171 ? -15.734 -1.922 -4.242 1 97.19 171 ARG A C 1
ATOM 1257 O O . ARG A 1 171 ? -16.531 -2.744 -3.795 1 97.19 171 ARG A O 1
ATOM 1264 N N . THR A 1 172 ? -15.945 -0.672 -4.348 1 91 172 THR A N 1
ATOM 1265 C CA . THR A 1 172 ? -17.297 -0.116 -4.316 1 91 172 THR A CA 1
ATOM 1266 C C . THR A 1 172 ? -17.625 0.573 -5.641 1 91 172 THR A C 1
ATOM 1268 O O . THR A 1 172 ? -16.906 1.479 -6.066 1 91 172 THR A O 1
ATOM 1271 N N . GLY A 1 173 ? -18.5 0.174 -6.426 1 83.06 173 GLY A N 1
ATOM 1272 C CA . GLY A 1 173 ? -18.75 0.688 -7.762 1 83.06 173 GLY A CA 1
ATOM 1273 C C . GLY A 1 173 ? -17.672 0.292 -8.758 1 83.06 173 GLY A C 1
ATOM 1274 O O . GLY A 1 173 ? -17.344 -0.888 -8.883 1 83.06 173 GLY A O 1
ATOM 1275 N N . ALA A 1 174 ? -17.062 1.33 -9.406 1 76.88 174 ALA A N 1
ATOM 1276 C CA . ALA A 1 174 ? -16.125 0.988 -10.477 1 76.88 174 ALA A CA 1
ATOM 1277 C C . ALA A 1 174 ? -14.688 1.041 -9.984 1 76.88 174 ALA A C 1
ATOM 1279 O O . ALA A 1 174 ? -13.758 0.674 -10.711 1 76.88 174 ALA A O 1
ATOM 1280 N N . GLY A 1 175 ? -14.445 1.386 -8.766 1 90.5 175 GLY A N 1
ATOM 1281 C CA . GLY A 1 175 ? -13.078 1.609 -8.336 1 90.5 175 GLY A CA 1
ATOM 1282 C C . GLY A 1 175 ? -12.695 0.797 -7.109 1 90.5 175 GLY A C 1
ATOM 1283 O O . GLY A 1 175 ? -13.562 0.358 -6.355 1 90.5 175 GLY A O 1
ATOM 1284 N N . TRP A 1 176 ? -11.375 0.454 -7.055 1 96.75 176 TRP A N 1
ATOM 1285 C CA . TRP A 1 176 ? -10.805 -0.227 -5.898 1 96.75 176 TRP A CA 1
ATOM 1286 C C . TRP A 1 176 ? -10.227 0.776 -4.906 1 96.75 176 TRP A C 1
ATOM 1288 O O . TRP A 1 176 ? -9.633 1.782 -5.309 1 96.75 176 TRP A O 1
ATOM 1298 N N . SER A 1 177 ? -10.398 0.548 -3.652 1 97.62 177 SER A N 1
ATOM 1299 C CA . SER A 1 177 ? -9.633 1.191 -2.594 1 97.62 177 SER A CA 1
ATOM 1300 C C . SER A 1 177 ? -8.672 0.209 -1.932 1 97.62 177 SER A C 1
ATOM 1302 O O . SER A 1 177 ? -8.883 -1.004 -1.98 1 97.62 177 SER A O 1
ATOM 1304 N N . ILE A 1 178 ? -7.621 0.723 -1.42 1 98.88 178 ILE A N 1
ATOM 1305 C CA . ILE A 1 178 ? -6.57 -0.095 -0.825 1 98.88 178 ILE A CA 1
ATOM 1306 C C . ILE A 1 178 ? -6.59 0.066 0.693 1 98.88 178 ILE A C 1
ATOM 1308 O O . ILE A 1 178 ? -6.316 1.15 1.212 1 98.88 178 ILE A O 1
ATOM 1312 N N . GLY A 1 179 ? -6.895 -0.98 1.422 1 98.75 179 GLY A N 1
ATOM 1313 C CA . GLY A 1 179 ? -6.949 -0.943 2.875 1 98.75 179 GLY A CA 1
ATOM 1314 C C . GLY A 1 179 ? -5.578 -0.981 3.523 1 98.75 179 GLY A C 1
ATOM 1315 O O . GLY A 1 179 ? -5.277 -0.164 4.398 1 98.75 179 GLY A O 1
ATOM 1316 N N . PHE A 1 180 ? -4.805 -1.958 3.174 1 98.81 180 PHE A N 1
ATOM 1317 C CA . PHE A 1 180 ? -3.408 -2.072 3.58 1 98.81 180 PHE A CA 1
ATOM 1318 C C . PHE A 1 180 ? -2.631 -2.951 2.607 1 98.81 180 PHE A C 1
ATOM 1320 O O . PHE A 1 180 ? -3.225 -3.709 1.837 1 98.81 180 PHE A O 1
ATOM 1327 N N . VAL A 1 181 ? -1.361 -2.799 2.605 1 98.94 181 VAL A N 1
ATOM 1328 C CA . VAL A 1 181 ? -0.498 -3.555 1.703 1 98.94 181 VAL A CA 1
ATOM 1329 C C . VAL A 1 181 ? 0.604 -4.246 2.502 1 98.94 181 VAL A C 1
ATOM 1331 O O . VAL A 1 181 ? 1.21 -3.641 3.391 1 98.94 181 VAL A O 1
ATOM 1334 N N . ASN A 1 182 ? 0.844 -5.551 2.232 1 98.81 182 ASN A N 1
ATOM 1335 C CA . ASN A 1 182 ? 2.014 -6.293 2.693 1 98.81 182 ASN A CA 1
ATOM 1336 C C . ASN A 1 182 ? 2.066 -6.367 4.215 1 98.81 182 ASN A C 1
ATOM 1338 O O . ASN A 1 182 ? 3.119 -6.145 4.816 1 98.81 182 ASN A O 1
ATOM 1342 N N . ARG A 1 183 ? 0.923 -6.621 4.84 1 97.75 183 ARG A N 1
ATOM 1343 C CA . ARG A 1 183 ? 0.89 -6.84 6.281 1 97.75 183 ARG A CA 1
ATOM 1344 C C . ARG A 1 183 ? 1.446 -8.211 6.641 1 97.75 183 ARG A C 1
ATOM 1346 O O . ARG A 1 183 ? 1.023 -9.227 6.078 1 97.75 183 ARG A O 1
ATOM 1353 N N . SER A 1 184 ? 2.406 -8.234 7.492 1 93.94 184 SER A N 1
ATOM 1354 C CA . SER A 1 184 ? 3.014 -9.484 7.918 1 93.94 184 SER A CA 1
ATOM 1355 C C . SER A 1 184 ? 2.545 -9.883 9.312 1 93.94 184 SER A C 1
ATOM 1357 O O . SER A 1 184 ? 2.277 -9.016 10.156 1 93.94 184 SER A O 1
ATOM 1359 N N . PHE A 1 185 ? 2.369 -11.148 9.609 1 85.38 185 PHE A N 1
ATOM 1360 C CA . PHE A 1 185 ? 2.002 -11.664 10.922 1 85.38 185 PHE A CA 1
ATOM 1361 C C . PHE A 1 185 ? 3.146 -12.469 11.523 1 85.38 185 PHE A C 1
ATOM 1363 O O . PHE A 1 185 ? 3 -13.055 12.602 1 85.38 185 PHE A O 1
ATOM 1370 N N . ALA A 1 186 ? 4.242 -12.648 10.719 1 66.94 186 ALA A N 1
ATOM 1371 C CA . ALA A 1 186 ? 5.395 -13.383 11.25 1 66.94 186 ALA A CA 1
ATOM 1372 C C . ALA A 1 186 ? 6.367 -12.438 11.945 1 66.94 186 ALA A C 1
ATOM 1374 O O . ALA A 1 186 ? 6.395 -11.242 11.656 1 66.94 186 ALA A O 1
ATOM 1375 N N . MET B 1 1 ? 25.219 1.101 4.746 1 42.56 1 MET B N 1
ATOM 1376 C CA . MET B 1 1 ? 24.734 0.999 3.375 1 42.56 1 MET B CA 1
ATOM 1377 C C . MET B 1 1 ? 24.312 2.365 2.846 1 42.56 1 MET B C 1
ATOM 1379 O O . MET B 1 1 ? 23.219 2.854 3.168 1 42.56 1 MET B O 1
ATOM 1383 N N . ARG B 1 2 ? 25.234 3.34 2.541 1 56.28 2 ARG B N 1
ATOM 1384 C CA . ARG B 1 2 ? 25.5 4.766 2.705 1 56.28 2 ARG B CA 1
ATOM 1385 C C . ARG B 1 2 ? 24.484 5.605 1.933 1 56.28 2 ARG B C 1
ATOM 1387 O O . ARG B 1 2 ? 24.203 6.75 2.303 1 56.28 2 ARG B O 1
ATOM 1394 N N . ASP B 1 3 ? 23.641 5.156 0.86 1 84.69 3 ASP B N 1
ATOM 1395 C CA . ASP B 1 3 ? 22.922 6.031 -0.066 1 84.69 3 ASP B CA 1
ATOM 1396 C C . ASP B 1 3 ? 21.422 5.773 -0.023 1 84.69 3 ASP B C 1
ATOM 1398 O O . ASP B 1 3 ? 20.672 6.309 -0.842 1 84.69 3 ASP B O 1
ATOM 1402 N N . GLU B 1 4 ? 20.906 5.105 1.098 1 95 4 GLU B N 1
ATOM 1403 C CA . GLU B 1 4 ? 19.5 4.75 1.199 1 95 4 GLU B CA 1
ATOM 1404 C C . GLU B 1 4 ? 18.75 5.684 2.15 1 95 4 GLU B C 1
ATOM 1406 O O . GLU B 1 4 ? 19.297 6.09 3.178 1 95 4 GLU B O 1
ATOM 1411 N N . THR B 1 5 ? 17.609 6.09 1.764 1 97.81 5 THR B N 1
ATOM 1412 C CA . THR B 1 5 ? 16.703 6.84 2.627 1 97.81 5 THR B CA 1
ATOM 1413 C C . THR B 1 5 ? 15.469 6.004 2.965 1 97.81 5 THR B C 1
ATOM 1415 O O . THR B 1 5 ? 14.711 5.613 2.072 1 97.81 5 THR B O 1
ATOM 1418 N N . ARG B 1 6 ? 15.305 5.641 4.203 1 98.31 6 ARG B N 1
ATOM 1419 C CA . ARG B 1 6 ? 14.125 4.93 4.68 1 98.31 6 ARG B CA 1
ATOM 1420 C C . ARG B 1 6 ? 13.203 5.863 5.457 1 98.31 6 ARG B C 1
ATOM 1422 O O . ARG B 1 6 ? 13.641 6.559 6.371 1 98.31 6 ARG B O 1
ATOM 1429 N N . ILE B 1 7 ? 11.945 5.855 5.082 1 98.81 7 ILE B N 1
ATOM 1430 C CA . ILE B 1 7 ? 11.031 6.734 5.812 1 98.81 7 ILE B CA 1
ATOM 1431 C C . ILE B 1 7 ? 9.844 5.934 6.324 1 98.81 7 ILE B C 1
ATOM 1433 O O . ILE B 1 7 ? 9.383 4.996 5.664 1 98.81 7 ILE B O 1
ATOM 1437 N N . TRP B 1 8 ? 9.43 6.242 7.531 1 98.88 8 TRP B N 1
ATOM 1438 C CA . TRP B 1 8 ? 8.141 5.859 8.094 1 98.88 8 TRP B CA 1
ATOM 1439 C C . TRP B 1 8 ? 7.199 7.059 8.164 1 98.88 8 TRP B C 1
ATOM 1441 O O . TRP B 1 8 ? 7.613 8.164 8.523 1 98.88 8 TRP B O 1
ATOM 1451 N N . LEU B 1 9 ? 6.031 6.863 7.707 1 98.94 9 LEU B N 1
ATOM 1452 C CA . LEU B 1 9 ? 4.992 7.883 7.812 1 98.94 9 LEU B CA 1
ATOM 1453 C C . LEU B 1 9 ? 3.883 7.43 8.758 1 98.94 9 LEU B C 1
ATOM 1455 O O . LEU B 1 9 ? 3.305 6.355 8.57 1 98.94 9 LEU B O 1
ATOM 1459 N N . ILE B 1 10 ? 3.619 8.219 9.766 1 98.88 10 ILE B N 1
ATOM 1460 C CA . ILE B 1 10 ? 2.529 7.996 10.711 1 98.88 10 ILE B CA 1
ATOM 1461 C C . ILE B 1 10 ? 1.449 9.055 10.516 1 98.88 10 ILE B C 1
ATOM 1463 O O . ILE B 1 10 ? 1.721 10.258 10.617 1 98.88 10 ILE B O 1
ATOM 1467 N N . ARG B 1 11 ? 0.268 8.609 10.188 1 98.94 11 ARG B N 1
ATOM 1468 C CA . ARG B 1 11 ? -0.805 9.586 10.297 1 98.94 11 ARG B CA 1
ATOM 1469 C C . ARG B 1 11 ? -1.055 9.961 11.758 1 98.94 11 ARG B C 1
ATOM 1471 O O .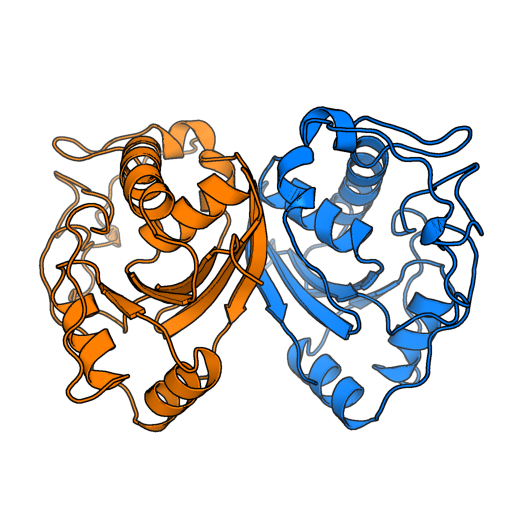 ARG B 1 11 ? -1.057 9.094 12.633 1 98.94 11 ARG B O 1
ATOM 1478 N N . HIS B 1 12 ? -1.32 11.133 11.961 1 98.62 12 HIS B N 1
ATOM 1479 C CA . HIS B 1 12 ? -1.563 11.617 13.312 1 98.62 12 HIS B CA 1
ATOM 1480 C C . HIS B 1 12 ? -2.732 10.883 13.961 1 98.62 12 HIS B C 1
ATOM 1482 O O . HIS B 1 12 ? -3.521 10.234 13.273 1 98.62 12 HIS B O 1
ATOM 1488 N N . ALA B 1 13 ? -2.838 11.023 15.289 1 98.38 13 ALA B N 1
ATOM 1489 C CA . ALA B 1 13 ? -3.969 10.508 16.062 1 98.38 13 ALA B CA 1
ATOM 1490 C C . ALA B 1 13 ? -5.27 11.188 15.641 1 98.38 13 ALA B C 1
ATOM 1492 O O . ALA B 1 13 ? -5.25 12.227 14.977 1 98.38 13 ALA B O 1
ATOM 1493 N N . PRO B 1 14 ? -6.41 10.547 16.031 1 97.56 14 PRO B N 1
ATOM 1494 C CA . PRO B 1 14 ? -7.668 11.234 15.734 1 97.56 14 PRO B CA 1
ATOM 1495 C C . PRO B 1 14 ? -7.664 12.688 16.203 1 97.56 14 PRO B C 1
ATOM 1497 O O . PRO B 1 14 ? -7.133 12.992 17.281 1 97.56 14 PRO B O 1
ATOM 1500 N N . ALA B 1 15 ? -8.172 13.508 15.375 1 97.19 15 ALA B N 1
ATOM 1501 C CA . ALA B 1 15 ? -8.164 14.945 15.648 1 97.19 15 ALA B CA 1
ATOM 1502 C C . ALA B 1 15 ? -9.469 15.391 16.297 1 97.19 15 ALA B C 1
ATOM 1504 O O . ALA B 1 15 ? -10.531 14.828 16.016 1 97.19 15 ALA B O 1
ATOM 1505 N N . ARG B 1 16 ? -9.406 16.391 17.109 1 96.38 16 ARG B N 1
ATOM 1506 C CA . ARG B 1 16 ? -10.594 17.016 17.688 1 96.38 16 ARG B CA 1
ATOM 1507 C C . ARG B 1 16 ? -11.203 18.031 16.734 1 96.38 16 ARG B C 1
ATOM 1509 O O . ARG B 1 16 ? -11.266 19.219 17.031 1 96.38 16 ARG B O 1
ATOM 1516 N N . HIS B 1 17 ? -11.742 17.531 15.641 1 93.12 17 HIS B N 1
ATOM 1517 C CA . HIS B 1 17 ? -12.227 18.422 14.594 1 93.12 17 HIS B CA 1
ATOM 1518 C C . HIS B 1 17 ? -13.734 18.609 14.695 1 93.12 17 HIS B C 1
ATOM 1520 O O . HIS B 1 17 ? -14.32 19.375 13.922 1 93.12 17 HIS B O 1
ATOM 1526 N N . ASP B 1 18 ? -14.398 18 15.672 1 92.12 18 ASP B N 1
ATOM 1527 C CA . ASP B 1 18 ? -15.812 18.203 15.977 1 92.12 18 ASP B CA 1
ATOM 1528 C C . ASP B 1 18 ? -16.672 17.938 14.75 1 92.12 18 ASP B C 1
ATOM 1530 O O . ASP B 1 18 ? -17.594 18.719 14.453 1 92.12 18 ASP B O 1
ATOM 1534 N N . GLY B 1 19 ? -16.281 16.953 13.914 1 92.19 19 GLY B N 1
ATOM 1535 C CA . GLY B 1 19 ? -17.078 16.562 12.766 1 92.19 19 GLY B CA 1
ATOM 1536 C C . GLY B 1 19 ? -16.891 17.469 11.57 1 92.19 19 GLY B C 1
ATOM 1537 O O . GLY B 1 19 ? -17.672 17.406 10.609 1 92.19 19 GLY B O 1
ATOM 1538 N N . CYS B 1 20 ? -15.883 18.281 11.609 1 94.56 20 CYS B N 1
ATOM 1539 C CA . CYS B 1 20 ? -15.633 19.25 10.539 1 94.56 20 CYS B CA 1
ATOM 1540 C C . CYS B 1 20 ? -14.336 18.938 9.812 1 94.56 20 CYS B C 1
ATOM 1542 O O . CYS B 1 20 ? -13.414 18.359 10.391 1 94.56 20 CYS B O 1
ATOM 1544 N N . LEU B 1 21 ? -14.344 19.312 8.547 1 94.69 21 LEU B N 1
ATOM 1545 C CA . LEU B 1 21 ? -13.125 19.156 7.762 1 94.69 21 LEU B CA 1
ATOM 1546 C C . LEU B 1 21 ? -12.008 20.031 8.312 1 94.69 21 LEU B C 1
ATOM 1548 O O . LEU B 1 21 ? -12.219 21.203 8.594 1 94.69 21 LEU B O 1
ATOM 1552 N N . ALA B 1 22 ? -10.883 19.406 8.547 1 94.62 22 ALA B N 1
ATOM 1553 C CA . ALA B 1 22 ? -9.734 20.141 9.062 1 94.62 22 ALA B CA 1
ATOM 1554 C C . ALA B 1 22 ? -8.469 19.781 8.289 1 94.62 22 ALA B C 1
ATOM 1556 O O . ALA B 1 22 ? -7.809 18.781 8.578 1 94.62 22 ALA B O 1
ATOM 1557 N N . GLY B 1 23 ? -8.148 20.562 7.316 1 95.69 23 GLY B N 1
ATOM 1558 C CA . GLY B 1 23 ? -6.859 20.484 6.648 1 95.69 23 GLY B CA 1
ATOM 1559 C C . GLY B 1 23 ? -5.816 21.406 7.273 1 95.69 23 GLY B C 1
ATOM 1560 O O . GLY B 1 23 ? -4.922 20.938 7.977 1 95.69 23 GLY B O 1
ATOM 1561 N N . ARG B 1 24 ? -6.203 22.672 7.332 1 95.69 24 ARG B N 1
ATOM 1562 C CA . ARG B 1 24 ? -5.277 23.672 7.852 1 95.69 24 ARG B CA 1
ATOM 1563 C C . ARG B 1 24 ? -5.742 24.203 9.203 1 95.69 24 ARG B C 1
ATOM 1565 O O . ARG B 1 24 ? -4.973 24.828 9.93 1 95.69 24 ARG B O 1
ATOM 1572 N N . ARG B 1 25 ? -7.02 23.969 9.492 1 95 25 ARG B N 1
ATOM 1573 C CA . ARG B 1 25 ? -7.449 24.297 10.844 1 95 25 ARG B CA 1
ATOM 1574 C C . ARG B 1 25 ? -6.621 23.547 11.883 1 95 25 ARG B C 1
ATOM 1576 O O . ARG B 1 25 ? -6.547 22.312 11.852 1 95 25 ARG B O 1
ATOM 1583 N N . ASP B 1 26 ? -6.09 24.297 12.758 1 97.06 26 ASP B N 1
ATOM 1584 C CA . ASP B 1 26 ? -5.105 23.719 13.672 1 97.06 26 ASP B CA 1
ATOM 1585 C C . ASP B 1 26 ? -5.777 23.188 14.938 1 97.06 26 ASP B C 1
ATOM 1587 O O . ASP B 1 26 ? -5.836 23.891 15.953 1 97.06 26 ASP B O 1
ATOM 1591 N N . VAL B 1 27 ? -6.199 22 14.961 1 97.5 27 VAL B N 1
ATOM 1592 C CA . VAL B 1 27 ? -6.949 21.375 16.047 1 97.5 27 VAL B CA 1
ATOM 1593 C C . VAL B 1 27 ? -6.051 20.391 16.797 1 97.5 27 VAL B C 1
ATOM 1595 O O . VAL B 1 27 ? -5.035 19.938 16.25 1 97.5 27 VAL B O 1
ATOM 1598 N N . ASP B 1 28 ? -6.465 19.984 17.938 1 98.06 28 ASP B N 1
ATOM 1599 C CA . ASP B 1 28 ? -5.691 19.094 18.797 1 98.06 28 ASP B CA 1
ATOM 1600 C C . ASP B 1 28 ? -5.906 17.625 18.375 1 98.06 28 ASP B C 1
ATOM 1602 O O . ASP B 1 28 ? -6.941 17.281 17.812 1 98.06 28 ASP B O 1
ATOM 1606 N N . ALA B 1 29 ? -4.898 16.844 18.688 1 98 29 ALA B N 1
ATOM 1607 C CA . ALA B 1 29 ? -5.059 15.391 18.625 1 98 29 ALA B CA 1
ATOM 1608 C C . ALA B 1 29 ? -5.809 14.859 19.828 1 98 29 ALA B C 1
ATOM 1610 O O . ALA B 1 29 ? -5.672 15.391 20.938 1 98 29 ALA B O 1
ATOM 1611 N N . GLU B 1 30 ? -6.578 13.836 19.609 1 97.56 30 GLU B N 1
ATOM 1612 C CA . GLU B 1 30 ? -7.113 13.078 20.734 1 97.56 30 GLU B CA 1
ATOM 1613 C C . GLU B 1 30 ? -6.023 12.258 21.422 1 97.56 30 GLU B C 1
ATOM 1615 O O . GLU B 1 30 ? -5.148 11.703 20.75 1 97.56 30 GLU B O 1
ATOM 1620 N N . PRO B 1 31 ? -6.148 12.242 22.75 1 95.81 31 PRO B N 1
ATOM 1621 C CA . PRO B 1 31 ? -5.203 11.336 23.406 1 95.81 31 PRO B CA 1
ATOM 1622 C C . PRO B 1 31 ? -5.406 9.875 23 1 95.81 31 PRO B C 1
ATOM 1624 O O . PRO B 1 31 ? -6.508 9.492 22.609 1 95.81 31 PRO B O 1
ATOM 1627 N N . PHE B 1 32 ? -4.293 9.148 23.047 1 94.81 32 PHE B N 1
ATOM 1628 C CA . PHE B 1 32 ? -4.363 7.723 22.766 1 94.81 32 PHE B CA 1
ATOM 1629 C C . PHE B 1 32 ? -3.461 6.938 23.703 1 94.81 32 PHE B C 1
ATOM 1631 O O . PHE B 1 32 ? -2.633 7.52 24.406 1 94.81 32 PHE B O 1
ATOM 1638 N N . GLY B 1 33 ? -3.693 5.703 23.781 1 90 33 GLY B N 1
ATOM 1639 C CA . GLY B 1 33 ? -3.113 4.855 24.812 1 90 33 GLY B CA 1
ATOM 1640 C C . GLY B 1 33 ? -1.628 4.621 24.625 1 90 33 GLY B C 1
ATOM 1641 O O . GLY B 1 33 ? -1.134 4.605 23.5 1 90 33 GLY B O 1
ATOM 1642 N N . ALA B 1 34 ? -0.991 4.324 25.719 1 93.06 34 ALA B N 1
ATOM 1643 C CA . ALA B 1 34 ? 0.446 4.062 25.766 1 93.06 34 ALA B CA 1
ATOM 1644 C C . ALA B 1 34 ? 0.813 2.848 24.922 1 93.06 34 ALA B C 1
ATOM 1646 O O . ALA B 1 34 ? 1.858 2.83 24.281 1 93.06 34 ALA B O 1
ATOM 1647 N N . PRO B 1 35 ? -0.065 1.908 24.906 1 94.88 35 PRO B N 1
ATOM 1648 C CA . PRO B 1 35 ? 0.302 0.733 24.109 1 94.88 35 PRO B CA 1
ATOM 1649 C C . PRO B 1 35 ? 0.489 1.058 22.625 1 94.88 35 PRO B C 1
ATOM 1651 O O . PRO B 1 35 ? 1.438 0.579 22 1 94.88 35 PRO B O 1
ATOM 1654 N N . ALA B 1 36 ? -0.349 1.854 22.078 1 96 36 ALA B N 1
ATOM 1655 C CA . ALA B 1 36 ? -0.221 2.242 20.672 1 96 36 ALA B CA 1
ATOM 1656 C C . ALA B 1 36 ? 1.064 3.029 20.438 1 96 36 ALA B C 1
ATOM 1658 O O . ALA B 1 36 ? 1.775 2.789 19.453 1 96 36 ALA B O 1
ATOM 1659 N N . ALA B 1 37 ? 1.351 3.9 21.328 1 96.94 37 ALA B N 1
ATOM 1660 C CA . ALA B 1 37 ? 2.564 4.707 21.234 1 96.94 37 ALA B CA 1
ATOM 1661 C C . ALA B 1 37 ? 3.811 3.828 21.266 1 96.94 37 ALA B C 1
ATOM 1663 O O . ALA B 1 37 ? 4.723 3.996 20.453 1 96.94 37 ALA B O 1
ATOM 1664 N N . ARG B 1 38 ? 3.832 2.918 22.188 1 97 38 ARG B N 1
ATOM 1665 C CA . ARG B 1 38 ? 4.977 2.029 22.344 1 97 38 ARG B CA 1
ATOM 1666 C C . ARG B 1 38 ? 5.164 1.153 21.109 1 97 38 ARG B C 1
ATOM 1668 O O . ARG B 1 38 ? 6.293 0.919 20.672 1 97 38 ARG B O 1
ATOM 1675 N N . ALA B 1 39 ? 4.07 0.654 20.594 1 97.12 39 ALA B N 1
ATOM 1676 C CA . ALA B 1 39 ? 4.129 -0.201 19.422 1 97.12 39 ALA B CA 1
ATOM 1677 C C . ALA B 1 39 ? 4.691 0.559 18.219 1 97.12 39 ALA B C 1
ATOM 1679 O O . ALA B 1 39 ? 5.523 0.032 17.469 1 97.12 39 ALA B O 1
ATOM 1680 N N . LEU B 1 40 ? 4.238 1.764 18.031 1 98 40 LEU B N 1
ATOM 1681 C CA . LEU B 1 40 ? 4.711 2.59 16.922 1 98 40 LEU B CA 1
ATOM 1682 C C . LEU B 1 40 ? 6.195 2.906 17.078 1 98 40 LEU B C 1
ATOM 1684 O O . LEU B 1 40 ? 6.957 2.811 16.109 1 98 40 LEU B O 1
ATOM 1688 N N . ARG B 1 41 ? 6.551 3.285 18.219 1 97.12 41 ARG B N 1
ATOM 1689 C CA . ARG B 1 41 ? 7.953 3.586 18.484 1 97.12 41 ARG B CA 1
ATOM 1690 C C . ARG B 1 41 ? 8.836 2.379 18.188 1 97.12 41 ARG B C 1
ATOM 1692 O O . ARG B 1 41 ? 9.898 2.516 17.578 1 97.12 41 ARG B O 1
ATOM 1699 N N . ALA B 1 42 ? 8.406 1.242 18.656 1 97.19 42 ALA B N 1
ATOM 1700 C CA . ALA B 1 42 ? 9.164 0.011 18.453 1 97.19 42 ALA B CA 1
ATOM 1701 C C . ALA B 1 42 ? 9.273 -0.336 16.969 1 97.19 42 ALA B C 1
ATOM 1703 O O . ALA B 1 42 ? 10.305 -0.822 16.516 1 97.19 42 ALA B O 1
ATOM 1704 N N . ALA B 1 43 ? 8.242 -0.11 16.266 1 97.25 43 ALA B N 1
ATOM 1705 C CA . ALA B 1 43 ? 8.203 -0.441 14.844 1 97.25 43 ALA B CA 1
ATOM 1706 C C . ALA B 1 43 ? 9.156 0.453 14.047 1 97.25 43 ALA B C 1
ATOM 1708 O O . ALA B 1 43 ? 9.742 0.018 13.055 1 97.25 43 ALA B O 1
ATOM 1709 N N . VAL B 1 44 ? 9.289 1.657 14.375 1 97.56 44 VAL B N 1
ATOM 1710 C CA . VAL B 1 44 ? 10.109 2.631 13.656 1 97.56 44 VAL B CA 1
ATOM 1711 C C . VAL B 1 44 ? 11.57 2.471 14.055 1 97.56 44 VAL B C 1
ATOM 1713 O O . VAL B 1 44 ? 12.461 2.531 13.203 1 97.56 44 VAL B O 1
ATOM 1716 N N . GLY B 1 45 ? 11.852 2.238 15.344 1 95.56 45 GLY B N 1
ATOM 1717 C CA . GLY B 1 45 ? 13.219 2.186 15.836 1 95.56 45 GLY B CA 1
ATOM 1718 C C . GLY B 1 45 ? 13.891 3.545 15.883 1 95.56 45 GLY B C 1
ATOM 1719 O O . GLY B 1 45 ? 13.266 4.543 16.234 1 95.56 45 GLY B O 1
ATOM 1720 N N . GLU B 1 46 ? 15.234 3.684 15.609 1 95.5 46 GLU B N 1
ATOM 1721 C CA . GLU B 1 46 ? 15.977 4.941 15.625 1 95.5 46 GLU B CA 1
ATOM 1722 C C . GLU B 1 46 ? 15.836 5.688 14.305 1 95.5 46 GLU B C 1
ATOM 1724 O O . GLU B 1 46 ? 16.25 5.191 13.258 1 95.5 46 GLU B O 1
ATOM 1729 N N . ALA B 1 47 ? 15.234 6.859 14.375 1 97.75 47 ALA B N 1
ATOM 1730 C CA . ALA B 1 47 ? 15.023 7.688 13.188 1 97.75 47 ALA B CA 1
ATOM 1731 C C . ALA B 1 47 ? 14.961 9.172 13.562 1 97.75 47 ALA B C 1
ATOM 1733 O O . ALA B 1 47 ? 14.648 9.516 14.703 1 97.75 47 ALA B O 1
ATOM 1734 N N . ARG B 1 48 ? 15.406 9.984 12.625 1 97.81 48 ARG B N 1
ATOM 1735 C CA . ARG B 1 48 ? 15.117 11.406 12.797 1 97.81 48 ARG B CA 1
ATOM 1736 C C . ARG B 1 48 ? 13.625 11.68 12.688 1 97.81 48 ARG B C 1
ATOM 1738 O O . ARG B 1 48 ? 12.977 11.242 11.734 1 97.81 48 ARG B O 1
ATOM 1745 N N . ILE B 1 49 ? 13.094 12.375 13.648 1 98.56 49 ILE B N 1
ATOM 1746 C CA . ILE B 1 49 ? 11.648 12.562 13.727 1 98.56 49 ILE B CA 1
ATOM 1747 C C . ILE B 1 49 ? 11.266 13.914 13.125 1 98.56 49 ILE B C 1
ATOM 1749 O O . ILE B 1 49 ? 11.797 14.953 13.531 1 98.56 49 ILE B O 1
ATOM 1753 N N . TRP B 1 50 ? 10.383 13.852 12.117 1 98.81 50 TRP B N 1
ATOM 1754 C CA . TRP B 1 50 ? 9.781 15.016 11.484 1 98.81 50 TRP B CA 1
ATOM 1755 C C . TRP B 1 50 ? 8.289 15.102 11.797 1 98.81 50 TRP B C 1
ATOM 1757 O O . TRP B 1 50 ? 7.668 14.102 12.148 1 98.81 50 TRP B O 1
ATOM 1767 N N . SER B 1 51 ? 7.793 16.312 11.672 1 98.62 51 SER B N 1
ATOM 1768 C CA . SER B 1 51 ? 6.352 16.469 11.852 1 98.62 51 SER B CA 1
ATOM 1769 C C . SER B 1 51 ? 5.801 17.594 10.977 1 98.62 51 SER B C 1
ATOM 1771 O O . SER B 1 51 ? 6.492 18.578 10.711 1 98.62 51 SER B O 1
ATOM 1773 N N . SER B 1 52 ? 4.57 17.344 10.484 1 98.62 52 SER B N 1
ATOM 1774 C CA . SER B 1 52 ? 3.775 18.5 10.094 1 98.62 52 SER B CA 1
ATOM 1775 C C . SER B 1 52 ? 3.699 19.516 11.227 1 98.62 52 SER B C 1
ATOM 1777 O O . SER B 1 52 ? 3.678 19.156 12.398 1 98.62 52 SER B O 1
ATOM 1779 N N . PRO B 1 53 ? 3.623 20.812 10.883 1 98 53 PRO B N 1
ATOM 1780 C CA . PRO B 1 53 ? 3.496 21.828 11.93 1 98 53 PRO B CA 1
ATOM 1781 C C . PRO B 1 53 ? 2.16 21.75 12.672 1 98 53 PRO B C 1
ATOM 1783 O O . PRO B 1 53 ? 1.998 22.359 13.727 1 98 53 PRO B O 1
ATOM 1786 N N . ALA B 1 54 ? 1.192 21.078 12.148 1 98.25 54 ALA B N 1
ATOM 1787 C CA . ALA B 1 54 ? -0.123 21 12.781 1 98.25 54 ALA B CA 1
ATOM 1788 C C . ALA B 1 54 ? -0.016 20.484 14.211 1 98.25 54 ALA B C 1
ATOM 1790 O O . ALA B 1 54 ? 0.724 19.531 14.484 1 98.25 54 ALA B O 1
ATOM 1791 N N . ARG B 1 55 ? -0.787 21.016 15.086 1 97.81 55 ARG B N 1
ATOM 1792 C CA . ARG B 1 55 ? -0.771 20.641 16.5 1 97.81 55 ARG B CA 1
ATOM 1793 C C . ARG B 1 55 ? -1.05 19.156 16.672 1 97.81 55 ARG B C 1
ATOM 1795 O O . ARG B 1 55 ? -0.424 18.484 17.5 1 97.81 55 ARG B O 1
ATOM 1802 N N . ARG B 1 56 ? -1.979 18.672 15.961 1 98.19 56 ARG B N 1
ATOM 1803 C CA . ARG B 1 56 ? -2.348 17.266 16.078 1 98.19 56 ARG B CA 1
ATOM 1804 C C . ARG B 1 56 ? -1.169 16.359 15.734 1 98.19 56 ARG B C 1
ATOM 1806 O O . ARG B 1 56 ? -1.013 15.289 16.312 1 98.19 56 ARG B O 1
ATOM 1813 N N . CYS B 1 57 ? -0.327 16.766 14.789 1 98.44 57 CYS B N 1
ATOM 1814 C CA . CYS B 1 57 ? 0.85 15.984 14.43 1 98.44 57 CYS B CA 1
ATOM 1815 C C . CYS B 1 57 ? 1.939 16.125 15.484 1 98.44 57 CYS B C 1
ATOM 1817 O O . CYS B 1 57 ? 2.549 15.125 15.883 1 98.44 57 CYS B O 1
ATOM 1819 N N . VAL B 1 58 ? 2.154 17.344 15.969 1 97.75 58 VAL B N 1
ATOM 1820 C CA . VAL B 1 58 ? 3.174 17.594 16.984 1 97.75 58 VAL B CA 1
ATOM 1821 C C . VAL B 1 58 ? 2.818 16.844 18.266 1 97.75 58 VAL B C 1
ATOM 1823 O O . VAL B 1 58 ? 3.664 16.156 18.844 1 97.75 58 VAL B O 1
ATOM 1826 N N . GLN B 1 59 ? 1.589 16.922 18.672 1 97.38 59 GLN B N 1
ATOM 1827 C CA . GLN B 1 59 ? 1.116 16.234 19.875 1 97.38 59 GLN B CA 1
ATOM 1828 C C . GLN B 1 59 ? 1.258 14.727 19.734 1 97.38 59 GLN B C 1
ATOM 1830 O O . GLN B 1 59 ? 1.635 14.039 20.688 1 97.38 59 GLN B O 1
ATOM 1835 N N . THR B 1 60 ? 0.961 14.219 18.562 1 98.31 60 THR B N 1
ATOM 1836 C CA . THR B 1 60 ? 1.109 12.797 18.297 1 98.31 60 THR B CA 1
ATOM 1837 C C . THR B 1 60 ? 2.572 12.375 18.422 1 98.31 60 THR B C 1
ATOM 1839 O O . THR B 1 60 ? 2.883 11.367 19.047 1 98.31 60 THR B O 1
ATOM 1842 N N . ALA B 1 61 ? 3.436 13.133 17.812 1 98.19 61 ALA B N 1
ATOM 1843 C CA . ALA B 1 61 ? 4.863 12.828 17.859 1 98.19 61 ALA B CA 1
ATOM 1844 C C . ALA B 1 61 ? 5.367 12.812 19.297 1 98.19 61 ALA B C 1
ATOM 1846 O O . ALA B 1 61 ? 6.105 11.906 19.703 1 98.19 61 ALA B O 1
ATOM 1847 N N . GLN B 1 62 ? 4.926 13.742 20.047 1 96.62 62 GLN B N 1
ATOM 1848 C CA . GLN B 1 62 ? 5.379 13.867 21.438 1 96.62 62 GLN B CA 1
ATOM 1849 C C . GLN B 1 62 ? 4.855 12.711 22.281 1 96.62 62 GLN B C 1
ATOM 1851 O O . GLN B 1 62 ? 5.535 12.258 23.203 1 96.62 62 GLN B O 1
ATOM 1856 N N . ALA B 1 63 ? 3.629 12.289 21.969 1 97.19 63 ALA B N 1
ATOM 1857 C CA . ALA B 1 63 ? 3.066 11.148 22.688 1 97.19 63 ALA B CA 1
ATOM 1858 C C . ALA B 1 63 ? 3.84 9.867 22.375 1 97.19 63 ALA B C 1
ATOM 1860 O O . ALA B 1 63 ? 4.008 9.008 23.234 1 97.19 63 ALA B O 1
ATOM 1861 N N . ILE B 1 64 ? 4.32 9.703 21.156 1 97.88 64 ILE B N 1
ATOM 1862 C CA . ILE B 1 64 ? 5.047 8.508 20.734 1 97.88 64 ILE B CA 1
ATOM 1863 C C . ILE B 1 64 ? 6.484 8.57 21.25 1 97.88 64 ILE B C 1
ATOM 1865 O O . ILE B 1 64 ? 7.035 7.566 21.703 1 97.88 64 ILE B O 1
ATOM 1869 N N . TRP B 1 65 ? 7.066 9.727 21.141 1 97.38 65 TRP B N 1
ATOM 1870 C CA . TRP B 1 65 ? 8.438 9.953 21.594 1 97.38 65 TRP B CA 1
ATOM 1871 C C . TRP B 1 65 ? 8.5 11.055 22.641 1 97.38 65 TRP B C 1
ATOM 1873 O O . TRP B 1 65 ? 8.938 12.164 22.359 1 97.38 65 TRP B O 1
ATOM 1883 N N . PRO B 1 66 ? 8.234 10.633 23.828 1 94.12 66 PRO B N 1
ATOM 1884 C CA . PRO B 1 66 ? 8.273 11.664 24.875 1 94.12 66 PRO B CA 1
ATOM 1885 C C . PRO B 1 66 ? 9.641 12.336 24.984 1 94.12 66 PRO B C 1
ATOM 1887 O O . PRO B 1 66 ? 10.672 11.656 24.984 1 94.12 66 PRO B O 1
ATOM 1890 N N . GLY B 1 67 ? 9.633 13.602 24.969 1 89.69 67 GLY B N 1
ATOM 1891 C CA . GLY B 1 67 ? 10.867 14.359 25.125 1 89.69 67 GLY B CA 1
ATOM 1892 C C . GLY B 1 67 ? 11.539 14.711 23.812 1 89.69 67 GLY B C 1
ATOM 1893 O O . GLY B 1 67 ? 12.461 15.523 23.781 1 89.69 67 GLY B O 1
ATOM 1894 N N . ALA B 1 68 ? 11.102 14 22.797 1 88.38 68 ALA B N 1
ATOM 1895 C CA . ALA B 1 68 ? 11.672 14.305 21.484 1 88.38 68 ALA B CA 1
ATOM 1896 C C . ALA B 1 68 ? 11.133 15.633 20.953 1 88.38 68 ALA B C 1
ATOM 1898 O O . ALA B 1 68 ? 10.047 16.062 21.328 1 88.38 68 ALA B O 1
ATOM 1899 N N . GLU B 1 69 ? 11.961 16.328 20.188 1 92.81 69 GLU B N 1
ATOM 1900 C CA . GLU B 1 69 ? 11.57 17.531 19.469 1 92.81 69 GLU B CA 1
ATOM 1901 C C . GLU B 1 69 ? 11.555 17.312 17.953 1 92.81 69 GLU B C 1
ATOM 1903 O O . GLU B 1 69 ? 12.586 17.453 17.297 1 92.81 69 GLU B O 1
ATOM 1908 N N . PRO B 1 70 ? 10.453 16.984 17.469 1 96.81 70 PRO B N 1
ATOM 1909 C CA . PRO B 1 70 ? 10.391 16.75 16.031 1 96.81 70 PRO B CA 1
ATOM 1910 C C . PRO B 1 70 ? 10.781 17.984 15.211 1 96.81 70 PRO B C 1
ATOM 1912 O O . PRO B 1 70 ? 10.508 19.109 15.633 1 96.81 70 PRO B O 1
ATOM 1915 N N . VAL B 1 71 ? 11.469 17.797 14.148 1 97.88 71 VAL B N 1
ATOM 1916 C CA . VAL B 1 71 ? 11.75 18.891 13.211 1 97.88 71 VAL B CA 1
ATOM 1917 C C . VAL B 1 71 ? 10.5 19.203 12.398 1 97.88 71 VAL B C 1
ATOM 1919 O O . VAL B 1 71 ? 9.961 18.344 11.703 1 97.88 71 VAL B O 1
ATOM 1922 N N . SER B 1 72 ? 10.078 20.422 12.531 1 97.88 72 SER B N 1
ATOM 1923 C CA . SER B 1 72 ? 8.875 20.828 11.812 1 97.88 72 SER B CA 1
ATOM 1924 C C . SER B 1 72 ? 9.195 21.203 10.375 1 97.88 72 SER B C 1
ATOM 1926 O O . SER B 1 72 ? 10.164 21.922 10.109 1 97.88 72 SER B O 1
ATOM 1928 N N . ASP B 1 73 ? 8.414 20.719 9.414 1 98.38 73 ASP B N 1
ATOM 1929 C CA . ASP B 1 73 ? 8.531 21.062 8 1 98.38 73 ASP B CA 1
ATOM 1930 C C . ASP B 1 73 ? 7.203 21.562 7.438 1 98.38 73 ASP B C 1
ATOM 1932 O O . ASP B 1 73 ? 6.258 20.781 7.289 1 98.38 73 ASP B O 1
ATOM 1936 N N . PRO B 1 74 ? 7.074 22.844 7.09 1 98.31 74 PRO B N 1
ATOM 1937 C CA . PRO B 1 74 ? 5.809 23.406 6.625 1 98.31 74 PRO B CA 1
ATOM 1938 C C . PRO B 1 74 ? 5.301 22.75 5.348 1 98.31 74 PRO B C 1
ATOM 1940 O O . PRO B 1 74 ? 4.113 22.844 5.027 1 98.31 74 PRO B O 1
ATOM 1943 N N . ARG B 1 75 ? 6.117 22.094 4.605 1 98.62 75 ARG B N 1
ATOM 1944 C CA . ARG B 1 75 ? 5.719 21.438 3.367 1 98.62 75 ARG B CA 1
ATOM 1945 C C . ARG B 1 75 ? 4.906 20.172 3.656 1 98.62 75 ARG B C 1
ATOM 1947 O O . ARG B 1 75 ? 4.273 19.625 2.756 1 98.62 75 ARG B O 1
ATOM 1954 N N . LEU B 1 76 ? 4.832 19.75 4.934 1 98.75 76 LEU B N 1
ATOM 1955 C CA . LEU B 1 76 ? 4.168 18.5 5.312 1 98.75 76 LEU B CA 1
ATOM 1956 C C . LEU B 1 76 ? 2.758 18.781 5.824 1 98.75 76 LEU B C 1
ATOM 1958 O O . LEU B 1 76 ? 2.068 17.859 6.277 1 98.75 76 LEU B O 1
ATOM 1962 N N . TRP B 1 77 ? 2.295 19.984 5.711 1 98.25 77 TRP B N 1
ATOM 1963 C CA . TRP B 1 77 ? 0.928 20.297 6.113 1 98.25 77 TRP B CA 1
ATOM 1964 C C . TRP B 1 77 ? -0.078 19.484 5.305 1 98.25 77 TRP B C 1
ATOM 1966 O O . TRP B 1 77 ? 0.203 19.094 4.176 1 98.25 77 TRP B O 1
ATOM 1976 N N . GLU B 1 78 ? -1.195 19.281 5.863 1 98.56 78 GLU B N 1
ATOM 1977 C CA . GLU B 1 78 ? -2.305 18.672 5.125 1 98.56 78 GLU B CA 1
ATOM 1978 C C . GLU B 1 78 ? -2.768 19.594 3.992 1 98.56 78 GLU B C 1
ATOM 1980 O O . GLU B 1 78 ? -2.426 20.766 3.959 1 98.56 78 GLU B O 1
ATOM 1985 N N . GLN B 1 79 ? -3.502 18.969 3.074 1 98.44 79 GLN B N 1
ATOM 1986 C CA . GLN B 1 79 ? -4.094 19.719 1.973 1 98.44 79 GLN B CA 1
ATOM 1987 C C . GLN B 1 79 ? -4.855 20.938 2.486 1 98.44 79 GLN B C 1
ATOM 1989 O O . GLN B 1 79 ? -5.559 20.859 3.496 1 98.44 79 GLN B O 1
ATOM 1994 N N . ASP B 1 80 ? -4.613 22.094 1.841 1 98.12 80 ASP B N 1
ATOM 1995 C CA . ASP B 1 80 ? -5.41 23.297 2.117 1 98.12 80 ASP B CA 1
ATOM 1996 C C . ASP B 1 80 ? -6.77 23.219 1.431 1 98.12 80 ASP B C 1
ATOM 1998 O O . ASP B 1 80 ? -6.867 23.375 0.211 1 98.12 80 ASP B O 1
ATOM 2002 N N . PHE B 1 81 ? -7.82 23.078 2.209 1 97.38 81 PHE B N 1
ATOM 2003 C CA . PHE B 1 81 ? -9.141 22.859 1.628 1 97.38 81 PHE B CA 1
ATOM 2004 C C . PHE B 1 81 ? -9.875 24.188 1.451 1 97.38 81 PHE B C 1
ATOM 2006 O O . PHE B 1 81 ? -11.062 24.203 1.116 1 97.38 81 PHE B O 1
ATOM 2013 N N . GLY B 1 82 ? -9.211 25.25 1.786 1 97.06 82 GLY B N 1
ATOM 2014 C CA . GLY B 1 82 ? -9.75 26.562 1.512 1 97.06 82 GLY B CA 1
ATOM 2015 C C . GLY B 1 82 ? -11.125 26.781 2.119 1 97.06 82 GLY B C 1
ATOM 2016 O O . GLY B 1 82 ? -11.32 26.562 3.316 1 97.06 82 GLY B O 1
ATOM 2017 N N . ALA B 1 83 ? -12.086 27.094 1.256 1 95.94 83 ALA B N 1
ATOM 2018 C CA . ALA B 1 83 ? -13.438 27.453 1.682 1 95.94 83 ALA B CA 1
ATOM 2019 C C . ALA B 1 83 ? -14.133 26.266 2.344 1 95.94 83 ALA B C 1
ATOM 2021 O O . ALA B 1 83 ? -15.164 26.438 2.998 1 95.94 83 ALA B O 1
ATOM 2022 N N . TRP B 1 84 ? -13.609 25.062 2.176 1 95.56 84 TRP B N 1
ATOM 2023 C CA . TRP B 1 84 ? -14.242 23.875 2.752 1 95.56 84 TRP B CA 1
ATOM 2024 C C . TRP B 1 84 ? -13.844 23.703 4.215 1 95.56 84 TRP B C 1
ATOM 2026 O O . TRP B 1 84 ? -14.477 22.938 4.949 1 95.56 84 TRP B O 1
ATOM 2036 N N . GLU B 1 85 ? -12.781 24.375 4.625 1 95 85 GLU B N 1
ATOM 2037 C CA . GLU B 1 85 ? -12.305 24.25 5.996 1 95 85 GLU B CA 1
ATOM 2038 C C . GLU B 1 85 ? -13.398 24.594 7 1 95 85 GLU B C 1
ATOM 2040 O O . GLU B 1 85 ? -14.047 25.641 6.875 1 95 85 GLU B O 1
ATOM 2045 N N . GLY B 1 86 ? -13.578 23.672 7.965 1 94.38 86 GLY B N 1
ATOM 2046 C CA . GLY B 1 86 ? -14.516 23.969 9.039 1 94.38 86 GLY B CA 1
ATOM 2047 C C . GLY B 1 86 ? -15.945 23.594 8.719 1 94.38 86 GLY B C 1
ATOM 2048 O O . GLY B 1 86 ? -16.812 23.641 9.586 1 94.38 86 GLY B O 1
ATOM 2049 N N . LEU B 1 87 ? -16.141 23.219 7.461 1 94 87 LEU B N 1
ATOM 2050 C CA . LEU B 1 87 ? -17.469 22.734 7.129 1 94 87 LEU B CA 1
ATOM 2051 C C . LEU B 1 87 ? -17.688 21.328 7.695 1 94 87 LEU B C 1
ATOM 2053 O O . LEU B 1 87 ? -16.781 20.5 7.695 1 94 87 LEU B O 1
ATOM 2057 N N . ALA B 1 88 ? -18.891 21.125 8.141 1 94.38 88 ALA B N 1
ATOM 2058 C CA . ALA B 1 88 ? -19.281 19.75 8.5 1 94.38 88 ALA B CA 1
ATOM 2059 C C . ALA B 1 88 ? -19.172 18.828 7.301 1 94.38 88 ALA B C 1
ATOM 2061 O O . ALA B 1 88 ? -19.469 19.203 6.172 1 94.38 88 ALA B O 1
ATOM 2062 N N . PHE B 1 89 ? -18.734 17.609 7.551 1 89.94 89 PHE B N 1
ATOM 2063 C CA . PHE B 1 89 ? -18.578 16.641 6.469 1 89.94 89 PHE B CA 1
ATOM 2064 C C . PHE B 1 89 ? -19.844 16.531 5.648 1 89.94 89 PHE B C 1
ATOM 2066 O O . PHE B 1 89 ? -19.797 16.422 4.422 1 89.94 89 PHE B O 1
ATOM 2073 N N . ALA B 1 90 ? -20.938 16.578 6.25 1 89.69 90 ALA B N 1
ATOM 2074 C CA . ALA B 1 90 ? -22.234 16.453 5.598 1 89.69 90 ALA B CA 1
ATOM 2075 C C . ALA B 1 90 ? -22.516 17.656 4.703 1 89.69 90 ALA B C 1
ATOM 2077 O O . ALA B 1 90 ? -23.359 17.578 3.801 1 89.69 90 ALA B O 1
ATOM 2078 N N . ASP B 1 91 ? -21.812 18.766 4.926 1 90.38 91 ASP B N 1
ATOM 2079 C CA . ASP B 1 91 ? -22.094 20.016 4.219 1 90.38 91 ASP B CA 1
ATOM 2080 C C . ASP B 1 91 ? -21.078 20.234 3.094 1 90.38 91 ASP B C 1
ATOM 2082 O O . ASP B 1 91 ? -21.156 21.234 2.371 1 90.38 91 ASP B O 1
ATOM 2086 N N . LEU B 1 92 ? -20.141 19.344 2.998 1 89.31 92 LEU B N 1
ATOM 2087 C CA . LEU B 1 92 ? -19.156 19.484 1.925 1 89.31 92 LEU B CA 1
ATOM 2088 C C . LEU B 1 92 ? -19.844 19.406 0.56 1 89.31 92 LEU B C 1
ATOM 2090 O O . LEU B 1 92 ? -20.797 18.641 0.374 1 89.31 92 LEU B O 1
ATOM 2094 N N . PRO B 1 93 ? -19.391 20.234 -0.35 1 87.12 93 PRO B N 1
ATOM 2095 C CA . PRO B 1 93 ? -20.016 20.219 -1.677 1 87.12 93 PRO B CA 1
ATOM 2096 C C . PRO B 1 93 ? -19.953 18.844 -2.34 1 87.12 93 PRO B C 1
ATOM 2098 O O . PRO B 1 93 ? -18.969 18.109 -2.178 1 87.12 93 PRO B O 1
ATOM 2101 N N . ASP B 1 94 ? -21.031 18.469 -2.938 1 84.75 94 ASP B N 1
ATOM 2102 C CA . ASP B 1 94 ? -21.047 17.297 -3.791 1 84.75 94 ASP B CA 1
ATOM 2103 C C . ASP B 1 94 ? -20.422 17.594 -5.156 1 84.75 94 ASP B C 1
ATOM 2105 O O . ASP B 1 94 ? -21.016 18.297 -5.973 1 84.75 94 ASP B O 1
ATOM 2109 N N . LEU B 1 95 ? -19.266 17.125 -5.367 1 83.19 95 LEU B N 1
ATOM 2110 C CA . LEU B 1 95 ? -18.547 17.438 -6.598 1 83.19 95 LEU B CA 1
ATOM 2111 C C . LEU B 1 95 ? -19.062 16.594 -7.758 1 83.19 95 LEU B C 1
ATOM 2113 O O . LEU B 1 95 ? -18.703 16.828 -8.914 1 83.19 95 LEU B O 1
ATOM 2117 N N . GLY B 1 96 ? -20.078 15.734 -7.457 1 77 96 GLY B N 1
ATOM 2118 C CA . GLY B 1 96 ? -20.547 14.82 -8.477 1 77 96 GLY B CA 1
ATOM 2119 C C . GLY B 1 96 ? -19.547 13.742 -8.836 1 77 96 GLY B C 1
ATOM 2120 O O . GLY B 1 96 ? -18.562 13.547 -8.117 1 77 96 GLY B O 1
ATOM 2121 N N . PRO B 1 97 ? -19.938 13.008 -9.836 1 79.31 97 PRO B N 1
ATOM 2122 C CA . PRO B 1 97 ? -19.016 11.953 -10.258 1 79.31 97 PRO B CA 1
ATOM 2123 C C . PRO B 1 97 ? -17.766 12.508 -10.945 1 79.31 97 PRO B C 1
ATOM 2125 O O . PRO B 1 97 ? -17.859 13.148 -11.992 1 79.31 97 PRO B O 1
ATOM 2128 N N . LEU B 1 98 ? -16.734 12.617 -10.352 1 86 98 LEU B N 1
ATOM 2129 C CA . LEU B 1 98 ? -15.438 12.992 -10.906 1 86 98 LEU B CA 1
ATOM 2130 C C . LEU B 1 98 ? -14.531 11.773 -11.047 1 86 98 LEU B C 1
ATOM 2132 O O . LEU B 1 98 ? -14.555 10.875 -10.195 1 86 98 LEU B O 1
ATOM 2136 N N . SER B 1 99 ? -13.867 11.859 -12.172 1 90.56 99 SER B N 1
ATOM 2137 C CA . SER B 1 99 ? -12.789 10.875 -12.227 1 90.56 99 SER B CA 1
ATOM 2138 C C . SER B 1 99 ? -11.766 11.125 -11.133 1 90.56 99 SER B C 1
ATOM 2140 O O . SER B 1 99 ? -11.695 12.219 -10.57 1 90.56 99 SER B O 1
ATOM 2142 N N . THR B 1 100 ? -11.047 10.172 -10.828 1 91.69 100 THR B N 1
ATOM 2143 C CA . THR B 1 100 ? -9.984 10.336 -9.836 1 91.69 100 THR B CA 1
ATOM 2144 C C . THR B 1 100 ? -8.984 11.391 -10.281 1 91.69 100 THR B C 1
ATOM 2146 O O . THR B 1 100 ? -8.445 12.125 -9.453 1 91.69 100 THR B O 1
ATOM 2149 N N . ALA B 1 101 ? -8.734 11.43 -11.539 1 95.25 101 ALA B N 1
ATOM 2150 C CA . ALA B 1 101 ? -7.84 12.445 -12.086 1 95.25 101 ALA B CA 1
ATOM 2151 C C . ALA B 1 101 ? -8.398 13.852 -11.875 1 95.25 101 ALA B C 1
ATOM 2153 O O . ALA B 1 101 ? -7.684 14.75 -11.445 1 95.25 101 ALA B O 1
ATOM 2154 N N . ASP B 1 102 ? -9.656 13.992 -12.141 1 96.06 102 ASP B N 1
ATOM 2155 C CA . ASP B 1 102 ? -10.305 15.281 -11.953 1 96.06 102 ASP B CA 1
ATOM 2156 C C . ASP B 1 102 ? -10.344 15.672 -10.477 1 96.06 102 ASP B C 1
ATOM 2158 O O . ASP B 1 102 ? -10.148 16.844 -10.133 1 96.06 102 ASP B O 1
ATOM 2162 N N . LEU B 1 103 ? -10.562 14.68 -9.711 1 95.31 103 LEU B N 1
ATOM 2163 C CA . LEU B 1 103 ? -10.594 14.93 -8.273 1 95.31 103 LEU B CA 1
ATOM 2164 C C . LEU B 1 103 ? -9.234 15.398 -7.773 1 95.31 103 LEU B C 1
ATOM 2166 O O . LEU B 1 103 ? -9.148 16.344 -6.98 1 95.31 103 LEU B O 1
ATOM 2170 N N . ALA B 1 104 ? -8.148 14.797 -8.242 1 97.5 104 ALA B N 1
ATOM 2171 C CA . ALA B 1 104 ? -6.793 15.133 -7.824 1 97.5 104 ALA B CA 1
ATOM 2172 C C . ALA B 1 104 ? -6.418 16.547 -8.266 1 97.5 104 ALA B C 1
ATOM 2174 O O . ALA B 1 104 ? -5.617 17.219 -7.613 1 97.5 104 ALA B O 1
ATOM 2175 N N . ALA B 1 105 ? -7.039 17 -9.273 1 97.31 105 ALA B N 1
ATOM 2176 C CA . ALA B 1 105 ? -6.699 18.297 -9.859 1 97.31 105 ALA B CA 1
ATOM 2177 C C . ALA B 1 105 ? -7.582 19.391 -9.297 1 97.31 105 ALA B C 1
ATOM 2179 O O . ALA B 1 105 ? -7.273 20.578 -9.438 1 97.31 105 ALA B O 1
ATOM 2180 N N . HIS B 1 106 ? -8.695 19 -8.711 1 96.38 106 HIS B N 1
ATOM 2181 C CA . HIS B 1 106 ? -9.656 19.984 -8.195 1 96.38 106 HIS B CA 1
ATOM 2182 C C . HIS B 1 106 ? -9.109 20.688 -6.953 1 96.38 106 HIS B C 1
ATOM 2184 O O . HIS B 1 106 ? -8.531 20.031 -6.078 1 96.38 106 HIS B O 1
ATOM 2190 N N . ALA B 1 107 ? -9.32 21.969 -6.906 1 96.94 107 ALA B N 1
ATOM 2191 C CA . ALA B 1 107 ? -8.961 22.766 -5.73 1 96.94 107 ALA B CA 1
ATOM 2192 C C . ALA B 1 107 ? -10.172 23.516 -5.18 1 96.94 107 ALA B C 1
ATOM 2194 O O . ALA B 1 107 ? -10.859 24.219 -5.918 1 96.94 107 ALA B O 1
ATOM 2195 N N . PRO B 1 108 ? -10.492 23.344 -3.93 1 95.88 108 PRO B N 1
ATOM 2196 C CA . PRO B 1 108 ? -11.492 24.234 -3.342 1 95.88 108 PRO B CA 1
ATOM 2197 C C . PRO B 1 108 ? -11.109 25.703 -3.445 1 95.88 108 PRO B C 1
ATOM 2199 O O . PRO B 1 108 ? -9.922 26.031 -3.561 1 95.88 108 PRO B O 1
ATOM 2202 N N . GLN B 1 109 ? -12.117 26.578 -3.408 1 96.38 109 GLN B N 1
ATOM 2203 C CA . GLN B 1 109 ? -11.836 28 -3.459 1 96.38 109 GLN B CA 1
ATOM 2204 C C . GLN B 1 109 ? -10.883 28.422 -2.342 1 96.38 109 GLN B C 1
ATOM 2206 O O . GLN B 1 109 ? -11.141 28.156 -1.166 1 96.38 109 GLN B O 1
ATOM 2211 N N . GLY B 1 110 ? -9.758 29.062 -2.764 1 97.75 110 GLY B N 1
ATOM 2212 C CA . GLY B 1 110 ? -8.797 29.547 -1.783 1 97.75 110 GLY B CA 1
ATOM 2213 C C . GLY B 1 110 ? -7.91 28.453 -1.228 1 97.75 110 GLY B C 1
ATOM 2214 O O . GLY B 1 110 ? -7.148 28.688 -0.288 1 97.75 110 GLY B O 1
ATOM 2215 N N . GLY B 1 111 ? -8.031 27.203 -1.723 1 97.88 111 GLY B N 1
ATOM 2216 C CA . GLY B 1 111 ? -7.246 26.078 -1.265 1 97.88 111 GLY B CA 1
ATOM 2217 C C . GLY B 1 111 ? -6.285 25.547 -2.316 1 97.88 111 GLY B C 1
ATOM 2218 O O . GLY B 1 111 ? -5.832 26.297 -3.182 1 97.88 111 GLY B O 1
ATOM 2219 N N . GLU B 1 112 ? -5.855 24.375 -2.219 1 98.06 112 GLU B N 1
ATOM 2220 C CA . GLU B 1 112 ? -4.984 23.734 -3.193 1 98.06 112 GLU B CA 1
ATOM 2221 C C . GLU B 1 112 ? -5.555 22.391 -3.635 1 98.06 112 GLU B C 1
ATOM 2223 O O . GLU B 1 112 ? -6.434 21.828 -2.971 1 98.06 112 GLU B O 1
ATOM 2228 N N . SER B 1 113 ? -5.172 21.938 -4.758 1 98.38 113 SER B N 1
ATOM 2229 C CA . SER B 1 113 ? -5.535 20.609 -5.227 1 98.38 113 SER B CA 1
ATOM 2230 C C . SER B 1 113 ? -4.672 19.531 -4.559 1 98.38 113 SER B C 1
ATOM 2232 O O . SER B 1 113 ? -3.619 19.844 -3.996 1 98.38 113 SER B O 1
ATOM 2234 N N . PHE B 1 114 ? -5.188 18.344 -4.59 1 98.44 114 PHE B N 1
ATOM 2235 C CA . PHE B 1 114 ? -4.352 17.25 -4.125 1 98.44 114 PHE B CA 1
ATOM 2236 C C . PHE B 1 114 ? -3.061 17.172 -4.93 1 98.44 114 PHE B C 1
ATOM 2238 O O . PHE B 1 114 ? -1.993 16.891 -4.379 1 98.44 114 PHE B O 1
ATOM 2245 N N . ALA B 1 115 ? -3.096 17.422 -6.215 1 98.88 115 ALA B N 1
ATOM 2246 C CA . ALA B 1 115 ? -1.912 17.406 -7.07 1 98.88 115 ALA B CA 1
ATOM 2247 C C . ALA B 1 115 ? -0.887 18.438 -6.594 1 98.88 115 ALA B C 1
ATOM 2249 O O . ALA B 1 115 ? 0.313 18.156 -6.559 1 98.88 115 ALA B O 1
ATOM 2250 N N . ALA B 1 116 ? -1.367 19.594 -6.207 1 98.75 116 ALA B N 1
ATOM 2251 C CA . ALA B 1 116 ? -0.473 20.625 -5.699 1 98.75 116 ALA B CA 1
ATOM 2252 C C . ALA B 1 116 ? 0.156 20.203 -4.375 1 98.75 116 ALA B C 1
ATOM 2254 O O . ALA B 1 116 ? 1.344 20.438 -4.141 1 98.75 116 ALA B O 1
ATOM 2255 N N . MET B 1 117 ? -0.632 19.641 -3.514 1 98.69 117 MET B N 1
ATOM 2256 C CA . MET B 1 117 ? -0.098 19.109 -2.26 1 98.69 117 MET B CA 1
ATOM 2257 C C . MET B 1 117 ? 0.985 18.062 -2.521 1 98.69 117 MET B C 1
ATOM 2259 O O . MET B 1 117 ? 2.035 18.078 -1.875 1 98.69 117 MET B O 1
ATOM 2263 N N . CYS B 1 118 ? 0.71 17.125 -3.477 1 98.81 118 CYS B N 1
ATOM 2264 C CA . CYS B 1 118 ? 1.691 16.109 -3.816 1 98.81 118 CYS B CA 1
ATOM 2265 C C . CYS B 1 118 ? 3.01 16.734 -4.25 1 98.81 118 CYS B C 1
ATOM 2267 O O . CYS B 1 118 ? 4.082 16.281 -3.857 1 98.81 118 CYS B O 1
ATOM 2269 N N . ALA B 1 119 ? 2.924 17.766 -4.98 1 98.62 119 ALA B N 1
ATOM 2270 C CA . ALA B 1 119 ? 4.125 18.438 -5.48 1 98.62 119 ALA B CA 1
ATOM 2271 C C . ALA B 1 119 ? 4.941 19.031 -4.336 1 98.62 119 ALA B C 1
ATOM 2273 O O . ALA B 1 119 ? 6.164 18.891 -4.301 1 98.62 119 ALA B O 1
ATOM 2274 N N . ARG B 1 120 ? 4.285 19.703 -3.438 1 98.12 120 ARG B N 1
ATOM 2275 C CA . ARG B 1 120 ? 5.043 20.312 -2.352 1 98.12 120 ARG B CA 1
ATOM 2276 C C . ARG B 1 120 ? 5.602 19.266 -1.404 1 98.12 120 ARG B C 1
ATOM 2278 O O . ARG B 1 120 ? 6.723 19.391 -0.907 1 98.12 120 ARG B O 1
ATOM 2285 N N . VAL B 1 121 ? 4.836 18.234 -1.098 1 98.75 121 VAL B N 1
ATOM 2286 C CA . VAL B 1 121 ? 5.309 17.156 -0.223 1 98.75 121 VAL B CA 1
ATOM 2287 C C . VAL B 1 121 ? 6.496 16.453 -0.868 1 98.75 121 VAL B C 1
ATOM 2289 O O . VAL B 1 121 ? 7.445 16.062 -0.181 1 98.75 121 VAL B O 1
ATOM 2292 N N . ALA B 1 122 ? 6.43 16.25 -2.189 1 98.19 122 ALA B N 1
ATOM 2293 C CA . ALA B 1 122 ? 7.512 15.586 -2.91 1 98.19 122 ALA B CA 1
ATOM 2294 C C . ALA B 1 122 ? 8.836 16.312 -2.703 1 98.19 122 ALA B C 1
ATOM 2296 O O . ALA B 1 122 ? 9.891 15.688 -2.588 1 98.19 122 ALA B O 1
ATOM 2297 N N . VAL B 1 123 ? 8.812 17.625 -2.645 1 98.19 123 VAL B N 1
ATOM 2298 C CA . VAL B 1 123 ? 10.016 18.422 -2.428 1 98.19 123 VAL B CA 1
ATOM 2299 C C . VAL B 1 123 ? 10.594 18.125 -1.046 1 98.19 123 VAL B C 1
ATOM 2301 O O . VAL B 1 123 ? 11.805 17.938 -0.896 1 98.19 123 VAL B O 1
ATOM 2304 N N . SER B 1 124 ? 9.727 18.047 -0.056 1 98.31 124 SER B N 1
ATOM 2305 C CA . SER B 1 124 ? 10.156 17.719 1.298 1 98.31 124 SER B CA 1
ATOM 2306 C C . SER B 1 124 ? 10.828 16.344 1.341 1 98.31 124 SER B C 1
ATOM 2308 O O . SER B 1 124 ? 11.891 16.188 1.938 1 98.31 124 SER B O 1
ATOM 2310 N N . LEU B 1 125 ? 10.266 15.359 0.715 1 98 125 LEU B N 1
ATOM 2311 C CA . LEU B 1 125 ? 10.789 14 0.706 1 98 125 LEU B CA 1
ATOM 2312 C C . LEU B 1 125 ? 12.133 13.945 -0.014 1 98 125 LEU B C 1
ATOM 2314 O O . LEU B 1 125 ? 13.039 13.234 0.418 1 98 125 LEU B O 1
ATOM 2318 N N . ASP B 1 126 ? 12.227 14.672 -1.104 1 96.12 126 ASP B N 1
ATOM 2319 C CA . ASP B 1 126 ? 13.445 14.688 -1.898 1 96.12 126 ASP B CA 1
ATOM 2320 C C . ASP B 1 126 ? 14.609 15.281 -1.104 1 96.12 126 ASP B C 1
ATOM 2322 O O . ASP B 1 126 ? 15.766 14.906 -1.317 1 96.12 126 ASP B O 1
ATOM 2326 N N . ASP B 1 127 ? 14.305 16.156 -0.185 1 97 127 ASP B N 1
ATOM 2327 C CA . ASP B 1 127 ? 15.328 16.875 0.569 1 97 127 ASP B CA 1
ATOM 2328 C C . ASP B 1 127 ? 15.859 16.016 1.723 1 97 127 ASP B C 1
ATOM 2330 O O . ASP B 1 127 ? 16.859 16.375 2.355 1 97 127 ASP B O 1
ATOM 2334 N N . LEU B 1 128 ? 15.219 14.883 2.023 1 97.12 128 LEU B N 1
ATOM 2335 C CA . LEU B 1 128 ? 15.68 14.047 3.129 1 97.12 128 LEU B CA 1
ATOM 2336 C C . LEU B 1 128 ? 17.047 13.453 2.828 1 97.12 128 LEU B C 1
ATOM 2338 O O . LEU B 1 128 ? 17.281 12.945 1.729 1 97.12 128 LEU B O 1
ATOM 2342 N N . SER B 1 129 ? 17.938 13.547 3.744 1 96.25 129 SER B N 1
ATOM 2343 C CA . SER B 1 129 ? 19.25 12.938 3.629 1 96.25 129 SER B CA 1
ATOM 2344 C C . SER B 1 129 ? 19.172 11.414 3.746 1 96.25 129 SER B C 1
ATOM 2346 O O . SER B 1 129 ? 18.172 10.875 4.234 1 96.25 129 SER B O 1
ATOM 2348 N N . PRO B 1 130 ? 20.219 10.711 3.213 1 96.62 130 PRO B N 1
ATOM 2349 C CA . PRO B 1 130 ? 20.25 9.266 3.482 1 96.62 130 PRO B CA 1
ATOM 2350 C C . PRO B 1 130 ? 20.141 8.945 4.973 1 96.62 130 PRO B C 1
ATOM 2352 O O . PRO B 1 130 ? 20.656 9.695 5.805 1 96.62 130 PRO B O 1
ATOM 2355 N N . GLY B 1 131 ? 19.5 7.852 5.246 1 97.56 131 GLY B N 1
ATOM 2356 C CA . GLY B 1 131 ? 19.266 7.465 6.629 1 97.56 131 GLY B CA 1
ATOM 2357 C C . GLY B 1 131 ? 17.812 7.168 6.934 1 97.56 131 GLY B C 1
ATOM 2358 O O . GLY B 1 131 ? 17 6.977 6.02 1 97.56 131 GLY B O 1
ATOM 2359 N N . ALA B 1 132 ? 17.5 7.086 8.266 1 98.19 132 ALA B N 1
ATOM 2360 C CA . ALA B 1 132 ? 16.156 6.727 8.727 1 98.19 132 ALA B CA 1
ATOM 2361 C C . ALA B 1 132 ? 15.406 7.957 9.227 1 98.19 132 ALA B C 1
ATOM 2363 O O . ALA B 1 132 ? 15.93 8.719 10.047 1 98.19 132 ALA B O 1
ATOM 2364 N N . HIS B 1 133 ? 14.211 8.172 8.68 1 98.69 133 HIS B N 1
ATOM 2365 C CA . HIS B 1 133 ? 13.352 9.289 9.062 1 98.69 133 HIS B CA 1
ATOM 2366 C C . HIS B 1 133 ? 11.938 8.812 9.391 1 98.69 133 HIS B C 1
ATOM 2368 O O . HIS B 1 133 ? 11.422 7.902 8.742 1 98.69 133 HIS B O 1
ATOM 2374 N N . CYS B 1 134 ? 11.359 9.391 10.391 1 98.88 134 CYS B N 1
ATOM 2375 C CA . CYS B 1 134 ? 9.945 9.188 10.664 1 98.88 134 CYS B CA 1
ATOM 2376 C C . CYS B 1 134 ? 9.18 10.508 10.586 1 98.88 134 CYS B C 1
ATOM 2378 O O . CYS B 1 134 ? 9.57 11.484 11.227 1 98.88 134 CYS B O 1
ATOM 2380 N N . LEU B 1 135 ? 8.188 10.508 9.75 1 98.94 135 LEU B N 1
ATOM 2381 C CA . LEU B 1 135 ? 7.367 11.703 9.578 1 98.94 135 LEU B CA 1
ATOM 2382 C C . LEU B 1 135 ? 5.977 11.492 10.172 1 98.94 135 LEU B C 1
ATOM 2384 O O . LEU B 1 135 ? 5.262 10.57 9.773 1 98.94 135 LEU B O 1
ATOM 2388 N N . VAL B 1 136 ? 5.57 12.289 11.148 1 98.88 136 VAL B N 1
ATOM 2389 C CA . VAL B 1 136 ? 4.207 12.305 11.664 1 98.88 136 VAL B CA 1
ATOM 2390 C C . VAL B 1 136 ? 3.377 13.336 10.898 1 98.88 136 VAL B C 1
ATOM 2392 O O . VAL B 1 136 ? 3.611 14.539 11.008 1 98.88 136 VAL B O 1
ATOM 2395 N N . VAL B 1 137 ? 2.449 12.82 10.195 1 98.94 137 VAL B N 1
ATOM 2396 C CA . VAL B 1 137 ? 1.846 13.641 9.148 1 98.94 137 VAL B CA 1
ATOM 2397 C C . VAL B 1 137 ? 0.361 13.305 9.023 1 98.94 137 VAL B C 1
ATOM 2399 O O . VAL B 1 137 ? -0.275 12.891 9.992 1 98.94 137 VAL B O 1
ATOM 2402 N N . HIS B 1 138 ? -0.257 13.672 7.859 1 98.88 138 HIS B N 1
ATOM 2403 C CA . HIS B 1 138 ? -1.689 13.555 7.613 1 98.88 138 HIS B CA 1
ATOM 2404 C C . HIS B 1 138 ? -1.983 12.461 6.59 1 98.88 138 HIS B C 1
ATOM 2406 O O . HIS B 1 138 ? -1.062 11.898 5.992 1 98.88 138 HIS B O 1
ATOM 2412 N N . ALA B 1 139 ? -3.252 12.078 6.469 1 98.69 139 ALA B N 1
ATOM 2413 C CA . ALA B 1 139 ? -3.641 11.094 5.457 1 98.69 139 ALA B CA 1
ATOM 2414 C C . ALA B 1 139 ? -3.221 11.555 4.062 1 98.69 139 ALA B C 1
ATOM 2416 O O . ALA B 1 139 ? -2.686 10.766 3.279 1 98.69 139 ALA B O 1
ATOM 2417 N N . GLY B 1 140 ? -3.475 12.828 3.807 1 98.69 140 GLY B N 1
ATOM 2418 C CA . GLY B 1 140 ? -3.102 13.359 2.504 1 98.69 140 GLY B CA 1
ATOM 2419 C C . GLY B 1 140 ? -1.606 13.328 2.252 1 98.69 140 GLY B C 1
ATOM 2420 O O . GLY B 1 140 ? -1.167 13.078 1.128 1 98.69 140 GLY B O 1
ATOM 2421 N N . THR B 1 141 ? -0.823 13.57 3.277 1 98.88 141 THR B N 1
ATOM 2422 C CA . THR B 1 141 ? 0.629 13.562 3.145 1 98.88 141 THR B CA 1
ATOM 2423 C C . THR B 1 141 ? 1.136 12.148 2.873 1 98.88 141 THR B C 1
ATOM 2425 O O . THR B 1 141 ? 2.045 11.953 2.064 1 98.88 141 THR B O 1
ATOM 2428 N N . VAL B 1 142 ? 0.559 11.164 3.553 1 98.94 142 VAL B N 1
ATOM 2429 C CA . VAL B 1 142 ? 0.926 9.773 3.293 1 98.94 142 VAL B CA 1
ATOM 2430 C C . VAL B 1 142 ? 0.586 9.414 1.849 1 98.94 142 VAL B C 1
ATOM 2432 O O . VAL B 1 142 ? 1.401 8.812 1.146 1 98.94 142 VAL B O 1
ATOM 2435 N N . ARG B 1 143 ? -0.583 9.812 1.396 1 98.94 143 ARG B N 1
ATOM 2436 C CA . ARG B 1 143 ? -0.986 9.562 0.017 1 98.94 143 ARG B CA 1
ATOM 2437 C C . ARG B 1 143 ? -0.049 10.258 -0.965 1 98.94 143 ARG B C 1
ATOM 2439 O O . ARG B 1 143 ? 0.258 9.711 -2.027 1 98.94 143 ARG B O 1
ATOM 2446 N N . ALA B 1 144 ? 0.398 11.438 -0.625 1 98.94 144 ALA B N 1
ATOM 2447 C CA . ALA B 1 144 ? 1.347 12.156 -1.475 1 98.94 144 ALA B CA 1
ATOM 2448 C C . ALA B 1 144 ? 2.656 11.383 -1.606 1 98.94 144 ALA B C 1
ATOM 2450 O O . ALA B 1 144 ? 3.238 11.312 -2.691 1 98.94 144 ALA B O 1
ATOM 2451 N N . ALA B 1 145 ? 3.127 10.852 -0.491 1 98.88 145 ALA B N 1
ATOM 2452 C CA . ALA B 1 145 ? 4.336 10.031 -0.534 1 98.88 145 ALA B CA 1
ATOM 2453 C C . ALA B 1 145 ? 4.133 8.805 -1.418 1 98.88 145 ALA B C 1
ATOM 2455 O O . ALA B 1 145 ? 5.023 8.422 -2.18 1 98.88 145 ALA B O 1
ATOM 2456 N N . LEU B 1 146 ? 2.973 8.219 -1.328 1 98.94 146 LEU B N 1
ATOM 2457 C CA . LEU B 1 146 ? 2.656 7.051 -2.146 1 98.94 146 LEU B CA 1
ATOM 2458 C C . LEU B 1 146 ? 2.549 7.43 -3.619 1 98.94 146 LEU B C 1
ATOM 2460 O O . LEU B 1 146 ? 2.92 6.648 -4.496 1 98.94 146 LEU B O 1
ATOM 2464 N N . ALA B 1 147 ? 2.021 8.648 -3.877 1 98.81 147 ALA B N 1
ATOM 2465 C CA . ALA B 1 147 ? 2.006 9.156 -5.246 1 98.81 147 ALA B CA 1
ATOM 2466 C C . ALA B 1 147 ? 3.422 9.266 -5.809 1 98.81 147 ALA B C 1
ATOM 2468 O O . ALA B 1 147 ? 3.666 8.906 -6.961 1 98.81 147 ALA B O 1
ATOM 2469 N N . ALA B 1 148 ? 4.297 9.742 -4.996 1 97.94 148 ALA B N 1
ATOM 2470 C CA . ALA B 1 148 ? 5.688 9.852 -5.418 1 97.94 148 ALA B CA 1
ATOM 2471 C C . ALA B 1 148 ? 6.273 8.477 -5.742 1 97.94 148 ALA B C 1
ATOM 2473 O O . ALA B 1 148 ? 7.02 8.336 -6.715 1 97.94 148 ALA B O 1
ATOM 2474 N N . ALA B 1 149 ? 5.938 7.492 -4.988 1 98.06 149 ALA B N 1
ATOM 2475 C CA . ALA B 1 149 ? 6.496 6.152 -5.145 1 98.06 149 ALA B CA 1
ATOM 2476 C C . ALA B 1 149 ? 5.879 5.438 -6.344 1 98.06 149 ALA B C 1
ATOM 2478 O O . ALA B 1 149 ? 6.574 4.723 -7.07 1 98.06 149 ALA B O 1
ATOM 2479 N N . THR B 1 150 ? 4.582 5.617 -6.574 1 98 150 THR B N 1
ATOM 2480 C CA . THR B 1 150 ? 3.885 4.875 -7.617 1 98 150 THR B CA 1
ATOM 2481 C C . THR B 1 150 ? 3.916 5.641 -8.938 1 98 150 THR B C 1
ATOM 2483 O O . THR B 1 150 ? 3.625 5.074 -9.992 1 98 150 THR B O 1
ATOM 2486 N N . GLY B 1 151 ? 4.133 6.941 -8.844 1 96.88 151 GLY B N 1
ATOM 2487 C CA . GLY B 1 151 ? 4.09 7.785 -10.023 1 96.88 151 GLY B CA 1
ATOM 2488 C C . GLY B 1 151 ? 2.678 8.117 -10.477 1 96.88 151 GLY B C 1
ATOM 2489 O O . GLY B 1 151 ? 2.441 8.375 -11.656 1 96.88 151 GLY B O 1
ATOM 2490 N N . SER B 1 152 ? 1.766 8.031 -9.555 1 98.06 152 SER B N 1
ATOM 2491 C CA . SER B 1 152 ? 0.369 8.289 -9.898 1 98.06 152 SER B CA 1
ATOM 2492 C C . SER B 1 152 ? -0.318 9.125 -8.828 1 98.06 152 SER B C 1
ATOM 2494 O O . SER B 1 152 ? -0.738 8.594 -7.793 1 98.06 152 SER B O 1
ATOM 2496 N N . VAL B 1 153 ? -0.521 10.414 -9.141 1 98.56 153 VAL B N 1
ATOM 2497 C CA . VAL B 1 153 ? -1.183 11.328 -8.219 1 98.56 153 VAL B CA 1
ATOM 2498 C C . VAL B 1 153 ? -2.645 10.93 -8.047 1 98.56 153 VAL B C 1
ATOM 2500 O O . VAL B 1 153 ? -3.107 10.703 -6.93 1 98.56 153 VAL B O 1
ATOM 2503 N N . PRO B 1 154 ? -3.418 10.68 -9.164 1 98.06 154 PRO B N 1
ATOM 2504 C CA . PRO B 1 154 ? -4.805 10.25 -8.961 1 98.06 154 PRO B CA 1
ATOM 2505 C C . PRO B 1 154 ? -4.902 8.898 -8.266 1 98.06 154 PRO B C 1
ATOM 2507 O O . PRO B 1 154 ? -5.789 8.688 -7.434 1 98.06 154 PRO B O 1
ATOM 2510 N N . GLY B 1 155 ? -3.957 7.957 -8.555 1 98.06 155 GLY B N 1
ATOM 2511 C CA . GLY B 1 155 ? -3.982 6.617 -7.984 1 98.06 155 GLY B CA 1
ATOM 2512 C C . GLY B 1 155 ? -3.773 6.602 -6.48 1 98.06 155 GLY B C 1
ATOM 2513 O O . GLY B 1 155 ? -4.266 5.707 -5.789 1 98.06 155 GLY B O 1
ATOM 2514 N N . ALA B 1 156 ? -3.088 7.613 -5.98 1 98.69 156 ALA B N 1
ATOM 2515 C CA . ALA B 1 156 ? -2.785 7.684 -4.551 1 98.69 156 ALA B CA 1
ATOM 2516 C C . ALA B 1 156 ? -4.051 7.922 -3.732 1 98.69 156 ALA B C 1
ATOM 2518 O O . ALA B 1 156 ? -4.094 7.605 -2.541 1 98.69 156 ALA B O 1
ATOM 2519 N N . LEU B 1 157 ? -5.098 8.43 -4.355 1 97.88 157 LEU B N 1
ATOM 2520 C CA . LEU B 1 157 ? -6.359 8.695 -3.672 1 97.88 157 LEU B CA 1
ATOM 2521 C C . LEU B 1 157 ? -7.078 7.391 -3.344 1 97.88 157 LEU B C 1
ATOM 2523 O O . LEU B 1 157 ? -8.023 7.383 -2.557 1 97.88 157 LEU B O 1
ATOM 2527 N N . ALA B 1 158 ? -6.613 6.234 -3.828 1 97.81 158 ALA B N 1
ATOM 2528 C CA . ALA B 1 158 ? -7.246 4.938 -3.594 1 97.81 158 ALA B CA 1
ATOM 2529 C C . ALA B 1 158 ? -6.879 4.391 -2.219 1 97.81 158 ALA B C 1
ATOM 2531 O O . ALA B 1 158 ? -7.516 3.453 -1.728 1 97.81 158 ALA B O 1
ATOM 2532 N N . PHE B 1 159 ? -5.863 4.941 -1.583 1 98.81 159 PHE B N 1
ATOM 2533 C CA . PHE B 1 159 ? -5.34 4.363 -0.35 1 98.81 159 PHE B CA 1
ATOM 2534 C C . PHE B 1 159 ? -6.129 4.859 0.856 1 98.81 159 PHE B C 1
ATOM 2536 O O . PHE B 1 159 ? -6.344 6.066 1.011 1 98.81 159 PHE B O 1
ATOM 2543 N N . GLN B 1 160 ? -6.555 3.926 1.68 1 98.56 160 GLN B N 1
ATOM 2544 C CA . GLN B 1 160 ? -7.016 4.246 3.027 1 98.56 160 GLN B CA 1
ATOM 2545 C C . GLN B 1 160 ? -5.836 4.426 3.98 1 98.56 160 GLN B C 1
ATOM 2547 O O . GLN B 1 160 ? -4.859 3.676 3.92 1 98.56 160 GLN B O 1
ATOM 2552 N N . ILE B 1 161 ? -5.891 5.477 4.746 1 98.75 161 ILE B N 1
ATOM 2553 C CA . ILE B 1 161 ? -4.859 5.754 5.734 1 98.75 161 ILE B CA 1
ATOM 2554 C C . ILE B 1 161 ? -5.504 6.027 7.094 1 98.75 161 ILE B C 1
ATOM 2556 O O . ILE B 1 161 ? -6.082 7.098 7.305 1 98.75 161 ILE B O 1
ATOM 2560 N N . ALA B 1 162 ? -5.391 5.133 8 1 98.56 162 ALA B N 1
ATOM 2561 C CA . ALA B 1 162 ? -6.043 5.254 9.305 1 98.56 162 ALA B CA 1
ATOM 2562 C C . ALA B 1 162 ? -5.207 6.098 10.258 1 98.56 162 ALA B C 1
ATOM 2564 O O . ALA B 1 162 ? -3.98 6.148 10.141 1 98.56 162 ALA B O 1
ATOM 2565 N N . PRO B 1 163 ? -5.863 6.793 11.234 1 98.31 163 PRO B N 1
ATOM 2566 C CA . PRO B 1 163 ? -5.07 7.4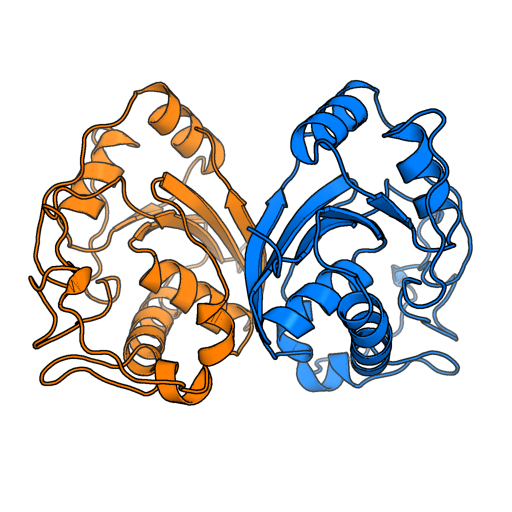34 12.289 1 98.31 163 PRO B CA 1
ATOM 2567 C C . PRO B 1 163 ? -4.145 6.453 13 1 98.31 163 PRO B C 1
ATOM 2569 O O . PRO B 1 163 ? -4.516 5.301 13.234 1 98.31 163 PRO B O 1
ATOM 2572 N N . LEU B 1 164 ? -2.943 6.863 13.289 1 98.5 164 LEU B N 1
ATOM 2573 C CA . LEU B 1 164 ? -1.93 6.117 14.023 1 98.5 164 LEU B CA 1
ATOM 2574 C C . LEU B 1 164 ? -1.464 4.902 13.234 1 98.5 164 LEU B C 1
ATOM 2576 O O . LEU B 1 164 ? -0.868 3.979 13.797 1 98.5 164 LEU B O 1
ATOM 2580 N N . SER B 1 165 ? -1.762 4.883 11.93 1 98.56 165 SER B N 1
ATOM 2581 C CA . SER B 1 165 ? -1.228 3.824 11.078 1 98.56 165 SER B CA 1
ATOM 2582 C C . SER B 1 165 ? 0.175 4.164 10.586 1 98.56 165 SER B C 1
ATOM 2584 O O . SER B 1 165 ? 0.582 5.328 10.609 1 98.56 165 SER B O 1
ATOM 2586 N N . LEU B 1 166 ? 0.885 3.146 10.227 1 98.75 166 LEU B N 1
ATOM 2587 C CA . LEU B 1 166 ? 2.281 3.246 9.812 1 98.75 166 LEU B CA 1
ATOM 2588 C C . LEU B 1 166 ? 2.457 2.799 8.367 1 98.75 166 LEU B C 1
ATOM 2590 O O . LEU B 1 166 ? 1.938 1.753 7.969 1 98.75 166 LEU B O 1
ATOM 2594 N N . THR B 1 167 ? 3.072 3.604 7.512 1 98.94 167 THR B N 1
ATOM 2595 C CA . THR B 1 167 ? 3.475 3.305 6.141 1 98.94 167 THR B CA 1
ATOM 2596 C C . THR B 1 167 ? 4.98 3.471 5.969 1 98.94 167 THR B C 1
ATOM 2598 O O . THR B 1 167 ? 5.566 4.434 6.473 1 98.94 167 THR B O 1
ATOM 2601 N N . ARG B 1 168 ? 5.637 2.564 5.254 1 98.88 168 ARG B N 1
ATOM 2602 C CA . ARG B 1 168 ? 7.086 2.633 5.094 1 98.88 168 ARG B CA 1
ATOM 2603 C C . ARG B 1 168 ? 7.473 2.67 3.621 1 98.88 168 ARG B C 1
ATOM 2605 O O . ARG B 1 168 ? 6.969 1.879 2.822 1 98.88 168 ARG B O 1
ATOM 2612 N N . LEU B 1 169 ? 8.32 3.584 3.258 1 98.81 169 LEU B N 1
ATOM 2613 C CA . LEU B 1 169 ? 8.93 3.68 1.937 1 98.81 169 LEU B CA 1
ATOM 2614 C C . LEU B 1 169 ? 10.453 3.689 2.041 1 98.81 169 LEU B C 1
ATOM 2616 O O . LEU B 1 169 ? 11.008 4.121 3.055 1 98.81 169 LEU B O 1
ATOM 2620 N N . THR B 1 170 ? 11.133 3.23 1.066 1 98.38 170 THR B N 1
ATOM 2621 C CA . THR B 1 170 ? 12.586 3.256 0.978 1 98.38 170 THR B CA 1
ATOM 2622 C C . THR B 1 170 ? 13.031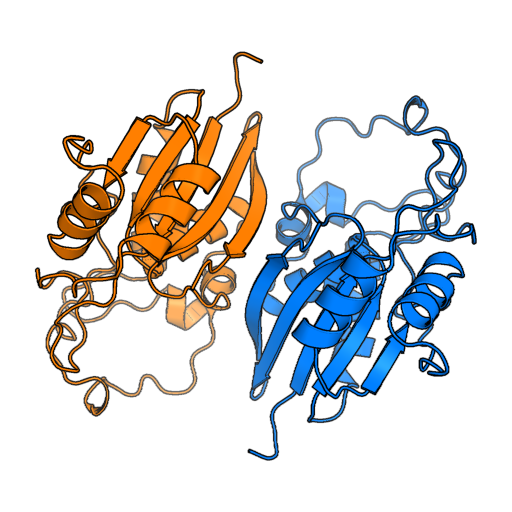 3.771 -0.387 1 98.38 170 THR B C 1
ATOM 2624 O O . THR B 1 170 ? 12.5 3.359 -1.418 1 98.38 170 THR B O 1
ATOM 2627 N N . ARG B 1 171 ? 13.898 4.617 -0.392 1 97.25 171 ARG B N 1
ATOM 2628 C CA . ARG B 1 171 ? 14.461 5.16 -1.623 1 97.25 171 ARG B CA 1
ATOM 2629 C C . ARG B 1 171 ? 15.898 4.699 -1.814 1 97.25 171 ARG B C 1
ATOM 2631 O O . ARG B 1 171 ? 16.734 4.867 -0.921 1 97.25 171 ARG B O 1
ATOM 2638 N N . THR B 1 172 ? 16.094 4.027 -2.871 1 91.19 172 THR B N 1
ATOM 2639 C CA . THR B 1 172 ? 17.422 3.691 -3.348 1 91.19 172 THR B CA 1
ATOM 2640 C C . THR B 1 172 ? 17.688 4.316 -4.715 1 91.19 172 THR B C 1
ATOM 2642 O O . THR B 1 172 ? 16.922 4.098 -5.66 1 91.19 172 THR B O 1
ATOM 2645 N N . GLY B 1 173 ? 18.547 5.199 -4.922 1 83.12 173 GLY B N 1
ATOM 2646 C CA . GLY B 1 173 ? 18.734 5.941 -6.156 1 83.12 173 GLY B CA 1
ATOM 2647 C C . GLY B 1 173 ? 17.625 6.949 -6.41 1 83.12 173 GLY B C 1
ATOM 2648 O O . GLY B 1 173 ? 17.312 7.766 -5.543 1 83.12 173 GLY B O 1
ATOM 2649 N N . ALA B 1 174 ? 16.969 6.809 -7.598 1 76.81 174 ALA B N 1
ATOM 2650 C CA . ALA B 1 174 ? 15.992 7.84 -7.941 1 76.81 174 ALA B CA 1
ATOM 2651 C C . ALA B 1 174 ? 14.57 7.375 -7.629 1 76.81 174 ALA B C 1
ATOM 2653 O O . ALA B 1 174 ? 13.617 8.148 -7.762 1 76.81 174 ALA B O 1
ATOM 2654 N N . GLY B 1 175 ? 14.383 6.191 -7.137 1 90.56 175 GLY B N 1
ATOM 2655 C CA . GLY B 1 175 ? 13.031 5.672 -7 1 90.56 175 GLY B CA 1
ATOM 2656 C C . GLY B 1 175 ? 12.711 5.211 -5.59 1 90.56 175 GLY B C 1
ATOM 2657 O O . GLY B 1 175 ? 13.609 4.918 -4.805 1 90.56 175 GLY B O 1
ATOM 2658 N N . TRP B 1 176 ? 11.406 5.352 -5.246 1 96.75 176 TRP B N 1
ATOM 2659 C CA . TRP B 1 176 ? 10.891 4.852 -3.973 1 96.75 176 TRP B CA 1
ATOM 2660 C C . TRP B 1 176 ? 10.336 3.441 -4.125 1 96.75 176 TRP B C 1
ATOM 2662 O O . TRP B 1 176 ? 9.711 3.119 -5.145 1 96.75 176 TRP B O 1
ATOM 2672 N N . SER B 1 177 ? 10.555 2.6 -3.176 1 97.62 177 SER B N 1
ATOM 2673 C CA . SER B 1 177 ? 9.812 1.352 -3.002 1 97.62 177 SER B CA 1
ATOM 2674 C C . SER B 1 177 ? 8.898 1.414 -1.782 1 97.62 177 SER B C 1
ATOM 2676 O O . SER B 1 177 ? 9.141 2.199 -0.862 1 97.62 177 SER B O 1
ATOM 2678 N N . ILE B 1 178 ? 7.867 0.671 -1.832 1 98.88 178 ILE B N 1
ATOM 2679 C CA . ILE B 1 178 ? 6.859 0.684 -0.779 1 98.88 178 ILE B CA 1
ATOM 2680 C C . ILE B 1 178 ? 6.938 -0.611 0.026 1 98.88 178 ILE B C 1
ATOM 2682 O O . ILE B 1 178 ? 6.66 -1.693 -0.498 1 98.88 178 ILE B O 1
ATOM 2686 N N . GLY B 1 179 ? 7.293 -0.529 1.29 1 98.75 179 GLY B N 1
ATOM 2687 C CA . GLY B 1 179 ? 7.41 -1.695 2.15 1 98.75 179 GLY B CA 1
ATOM 2688 C C . GLY B 1 179 ? 6.07 -2.215 2.637 1 98.75 179 GLY B C 1
ATOM 2689 O O . GLY B 1 179 ? 5.789 -3.41 2.539 1 98.75 179 GLY B O 1
ATOM 2690 N N . PHE B 1 180 ? 5.297 -1.355 3.221 1 98.81 180 PHE B N 1
ATOM 2691 C CA . PHE B 1 180 ? 3.92 -1.634 3.617 1 98.81 180 PHE B CA 1
ATOM 2692 C C . PHE B 1 180 ? 3.121 -0.342 3.744 1 98.81 180 PHE B C 1
ATOM 2694 O O . PHE B 1 180 ? 3.699 0.743 3.848 1 98.81 180 PHE B O 1
ATOM 2701 N N . VAL B 1 181 ? 1.854 -0.461 3.672 1 98.94 181 VAL B N 1
ATOM 2702 C CA . VAL B 1 181 ? 0.969 0.695 3.752 1 98.94 181 VAL B CA 1
ATOM 2703 C C . VAL B 1 181 ? -0.086 0.466 4.832 1 98.94 181 VAL B C 1
ATOM 2705 O O . VAL B 1 181 ? -0.665 -0.62 4.922 1 98.94 181 VAL B O 1
ATOM 2708 N N . ASN B 1 182 ? -0.306 1.479 5.703 1 98.81 182 ASN B N 1
ATOM 2709 C CA . ASN B 1 182 ? -1.441 1.548 6.617 1 98.81 182 ASN B CA 1
ATOM 2710 C C . ASN B 1 182 ? -1.43 0.393 7.613 1 98.81 182 ASN B C 1
ATOM 2712 O O . ASN B 1 182 ? -2.463 -0.234 7.855 1 98.81 182 ASN B O 1
ATOM 2716 N N . ARG B 1 183 ? -0.261 0.08 8.148 1 97.69 183 ARG B N 1
ATOM 2717 C CA . ARG B 1 183 ? -0.164 -0.921 9.203 1 97.69 183 ARG B CA 1
ATOM 2718 C C . ARG B 1 183 ? -0.677 -0.369 10.531 1 97.69 183 ARG B C 1
ATOM 2720 O O . ARG B 1 183 ? -0.254 0.704 10.969 1 97.69 183 ARG B O 1
ATOM 2727 N N . SER B 1 184 ? -1.604 -1.05 11.102 1 93.94 184 SER B N 1
ATOM 2728 C CA . SER B 1 184 ? -2.168 -0.622 12.375 1 93.94 184 SER B CA 1
ATOM 2729 C C . SER B 1 184 ? -1.642 -1.472 13.523 1 93.94 184 SER B C 1
ATOM 2731 O O . SER B 1 184 ? -1.359 -2.658 13.352 1 93.94 184 SER B O 1
ATOM 2733 N N . PHE B 1 185 ? -1.425 -0.922 14.703 1 85.44 185 PHE B N 1
ATOM 2734 C CA . PHE B 1 185 ? -0.999 -1.631 15.898 1 85.44 185 PHE B CA 1
ATOM 2735 C C . PHE B 1 185 ? -2.105 -1.634 16.953 1 85.44 185 PHE B C 1
ATOM 2737 O O . PHE B 1 185 ? -1.909 -2.117 18.062 1 85.44 185 PHE B O 1
ATOM 2744 N N . ALA B 1 186 ? -3.25 -0.93 16.656 1 67.94 186 ALA B N 1
ATOM 2745 C CA . ALA B 1 186 ? -4.367 -0.918 17.594 1 67.94 186 ALA B CA 1
ATOM 2746 C C . ALA B 1 186 ? -5.332 -2.064 17.312 1 67.94 186 ALA B C 1
ATOM 2748 O O . ALA B 1 186 ? -5.402 -2.564 16.188 1 67.94 186 ALA B O 1
#